Protein AF-O67696-F1 (afdb_monomer)

Foldseek 3Di:
DVVLVLLVVVLVLLVVLLVVLVVVCVVVVVQADVVLVVLSVVLVVLSVCCNPVVPPVVSVVCNLVSCLPSQLVSLVRRLDPVSLCSLLSVLLSCLQPPVVSSVSSLVSSLVSLCVNCVVPVVSSVVVSVVSVCSSVVSNVVVVVVVVVVVVVVVVVVVVVVVVVVVVVVVVVLVVLLVVLVVQLVVLVVVDPAPQSSVVSVCVVLVFPKKWKAFDADDDDDWDQDLVQLKIWEWEDALEGIIIIITGHPPSCVVVDPSSVVSVNVSVNCVNVRDNHDDPVRHGPGPDMDD

Secondary structure (DSSP, 8-state):
-HHHHHHHHHHHHHHHHHHHHHHHHHHTGGG--HHHHHHHHHHHHHHHHHHHT--SHHHHHHHHHHHHHHHHHHHHHH--GGGGHHHHHHHHHHHTT-HHHHHHHHHHHHHHHHHHTTT-HHHHHHHHHHHHHHHHHHHHHHHHHHHHHHHHHHHHHHHHHHHHHHHHHHHHHHHHHHHHHHHHHHHHHH-SSHHHHHHHHHHHTT-SEEEEEEE--S--PPEEETTTTEEEEEEEETBEEEEEEEE-SSGGGGG-HHHHHHHHHHHHGGGGT-SB--GGGTTS-SEEE-

pLDDT: mean 85.88, std 8.64, range [48.22, 96.44]

Organism: Aquifex aeolicus (strain VF5) (NCBI:txid224324)

Radius of gyration: 43.95 Å; Cα contacts (8 Å, |Δi|>4): 337; chains: 1; bounding box: 94×50×101 Å

Solvent-accessible surface area (backbone atoms only — not comparable to full-atom values): 15607 Å² total;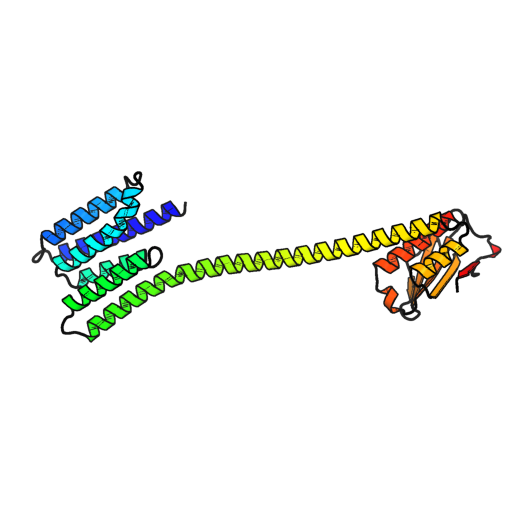 per-residue (Å²): 109,67,74,54,57,56,48,51,52,53,51,51,54,51,49,52,42,50,54,52,53,52,52,52,44,64,77,38,56,94,67,59,38,67,67,23,53,50,43,51,51,53,52,50,53,50,53,53,44,49,67,76,61,53,79,54,66,64,53,71,67,48,49,65,58,48,52,63,50,46,51,56,49,28,35,63,55,41,72,44,79,75,48,57,56,51,52,47,57,49,24,36,65,27,23,59,78,39,49,68,58,18,50,50,49,51,50,49,50,49,54,51,38,49,66,77,33,67,91,40,63,70,59,38,51,52,53,46,53,51,49,50,48,38,34,51,56,34,38,49,58,52,55,54,52,52,53,52,51,50,51,52,50,52,53,52,49,53,54,51,51,55,51,51,53,52,53,48,55,51,50,54,49,51,52,50,44,54,51,43,51,52,51,50,52,49,38,56,72,74,33,91,46,67,66,55,31,49,51,46,50,28,63,77,68,56,42,58,30,42,38,35,27,41,43,90,67,93,77,62,76,76,46,77,40,69,90,77,12,32,42,37,36,60,28,73,32,85,46,56,26,35,36,36,36,37,33,37,70,64,33,73,59,80,72,38,66,62,58,50,50,43,52,48,55,54,48,50,55,47,40,80,71,38,54,55,72,62,84,92,45,61,76,39,78,78,44,76,47,112

Mean predicted aligned error: 14.18 Å

Sequence (290 aa):
MLDKVKREVFFVARLLVVLYLSTLLLISYENVNYIAVGILSVYFLINVYVYFFSKPRILQLISPFLDIILVPAFVFFSKILYSIYALGVLISVYAWRKPVLAGIILLETYGLAFFYFSGHYLLMISHFILFLALFFTSYNFEYATVVGKERKRILKLKKNYHKLLKEFSNFEREKRMFSNLRKILKLLRESKEPKDYFEGLKREFNVKRISVIPVNEVEGEEVFDYDKGTLSVFVKLDRGYAKVVYELDPPFRLRDPVLIQALVEGAKLLSLYVEGFEESAEGKQVLVVG

Structure (mmCIF, N/CA/C/O backbone):
data_AF-O67696-F1
#
_entry.id   AF-O67696-F1
#
loop_
_atom_site.group_PDB
_atom_site.id
_atom_site.type_symbol
_atom_site.label_atom_id
_atom_site.label_alt_id
_atom_site.label_comp_id
_atom_site.label_asym_id
_atom_site.label_entity_id
_atom_site.label_seq_id
_atom_site.pdbx_PDB_ins_code
_atom_site.Cartn_x
_atom_site.Cartn_y
_atom_site.Cartn_z
_atom_site.occupancy
_atom_site.B_iso_or_equiv
_atom_site.auth_seq_id
_atom_site.auth_comp_id
_atom_site.auth_asym_id
_atom_site.auth_atom_id
_atom_site.pdbx_PDB_model_num
ATOM 1 N N . MET A 1 1 ? 23.459 10.137 1.770 1.00 48.22 1 MET A N 1
ATOM 2 C CA . MET A 1 1 ? 24.143 8.891 1.348 1.00 48.22 1 MET A CA 1
ATOM 3 C C . MET A 1 1 ? 23.875 8.559 -0.119 1.00 48.22 1 MET A C 1
ATOM 5 O O . MET A 1 1 ? 24.838 8.478 -0.867 1.00 48.22 1 MET A O 1
ATOM 9 N N . LEU A 1 2 ? 22.606 8.468 -0.555 1.00 54.03 2 LEU A N 1
ATOM 10 C CA . LEU A 1 2 ? 22.251 8.233 -1.966 1.00 54.03 2 LEU A CA 1
ATOM 11 C C . LEU A 1 2 ? 22.964 9.195 -2.928 1.00 54.03 2 LEU A C 1
ATOM 13 O O . LEU A 1 2 ? 23.663 8.727 -3.809 1.00 54.03 2 LEU A O 1
ATOM 17 N N . ASP A 1 3 ? 22.903 10.513 -2.728 1.00 68.88 3 ASP A N 1
ATOM 18 C CA . ASP A 1 3 ? 23.514 11.468 -3.674 1.00 68.88 3 ASP A CA 1
ATOM 19 C C . ASP A 1 3 ? 25.043 11.371 -3.800 1.00 68.88 3 ASP A C 1
ATOM 21 O O . ASP A 1 3 ? 25.597 11.768 -4.825 1.00 68.88 3 ASP A O 1
ATOM 25 N N . LYS A 1 4 ? 25.726 10.804 -2.795 1.00 74.00 4 LYS A N 1
ATOM 26 C CA . LYS A 1 4 ? 27.172 10.547 -2.843 1.00 74.00 4 LYS A CA 1
ATOM 27 C C . LYS A 1 4 ? 27.481 9.323 -3.707 1.00 74.00 4 LYS A C 1
ATOM 29 O O . LYS A 1 4 ? 28.166 9.471 -4.710 1.00 74.00 4 LYS A O 1
ATOM 34 N N . VAL A 1 5 ? 26.873 8.172 -3.401 1.00 76.00 5 VAL A N 1
ATOM 35 C CA . VAL A 1 5 ? 27.011 6.934 -4.200 1.00 76.00 5 VAL A CA 1
ATOM 36 C C . VAL A 1 5 ? 26.626 7.191 -5.656 1.00 76.00 5 VAL A C 1
ATOM 38 O O . VAL A 1 5 ? 27.306 6.798 -6.596 1.00 76.00 5 VAL A O 1
ATOM 41 N N . LYS A 1 6 ? 25.543 7.943 -5.853 1.00 72.56 6 LYS A N 1
ATOM 42 C CA . LYS A 1 6 ? 25.079 8.373 -7.166 1.00 72.56 6 LYS A CA 1
ATOM 43 C C . LYS A 1 6 ? 26.142 9.162 -7.940 1.00 72.56 6 LYS A C 1
ATOM 45 O O . LYS A 1 6 ? 26.228 8.983 -9.146 1.00 72.56 6 LYS A O 1
ATOM 50 N N . ARG A 1 7 ? 26.889 10.051 -7.285 1.00 75.94 7 ARG A N 1
ATOM 51 C CA . ARG A 1 7 ? 27.959 10.849 -7.903 1.00 75.94 7 ARG A CA 1
ATOM 52 C C . ARG A 1 7 ? 29.176 9.994 -8.230 1.00 75.94 7 ARG A C 1
ATOM 54 O O . ARG A 1 7 ? 29.742 10.153 -9.303 1.00 75.94 7 ARG A O 1
ATOM 61 N N . GLU A 1 8 ? 29.527 9.084 -7.329 1.00 83.12 8 GLU A N 1
ATOM 62 C CA . GLU A 1 8 ? 30.621 8.129 -7.516 1.00 83.12 8 GLU A CA 1
ATOM 63 C C . GLU A 1 8 ? 30.363 7.234 -8.732 1.00 83.12 8 GLU A C 1
ATOM 65 O O . GLU A 1 8 ? 31.229 7.134 -9.589 1.00 83.12 8 GLU A O 1
ATOM 70 N N . VAL A 1 9 ? 29.151 6.689 -8.892 1.00 83.44 9 VAL A N 1
ATOM 71 C CA . VAL A 1 9 ? 28.796 5.865 -10.065 1.00 83.44 9 VAL A CA 1
ATOM 72 C C . VAL A 1 9 ? 28.931 6.643 -11.378 1.00 83.44 9 VAL A C 1
ATOM 74 O O . VAL A 1 9 ? 29.494 6.123 -12.336 1.00 83.44 9 VAL A O 1
ATOM 77 N N . PHE A 1 10 ? 28.457 7.894 -11.431 1.00 84.62 10 PHE A N 1
ATOM 78 C CA . PHE A 1 10 ? 28.604 8.734 -12.629 1.00 84.62 10 PHE A CA 1
ATOM 79 C C . PHE A 1 10 ? 30.072 9.033 -12.934 1.00 84.62 10 PHE A C 1
ATOM 81 O O . PHE A 1 10 ? 30.493 8.936 -14.083 1.00 84.62 10 PHE A O 1
ATOM 88 N N . PHE A 1 11 ? 30.854 9.375 -11.910 1.00 86.25 11 PHE A N 1
ATOM 89 C CA . PHE A 1 11 ? 32.277 9.637 -12.075 1.00 86.25 11 PHE A CA 1
ATOM 90 C C . PHE A 1 11 ? 33.029 8.396 -12.565 1.00 86.25 11 PHE A C 1
ATOM 92 O O . PHE A 1 11 ? 33.765 8.487 -13.542 1.00 86.25 11 PHE A O 1
ATOM 99 N N . VAL A 1 12 ? 32.789 7.234 -11.951 1.00 88.69 12 VAL A N 1
ATOM 100 C CA . VAL A 1 12 ? 33.395 5.959 -12.356 1.00 88.69 12 VAL A CA 1
ATOM 101 C C . VAL A 1 12 ? 33.008 5.605 -13.788 1.00 88.69 12 VAL A C 1
ATOM 103 O O . VAL A 1 12 ? 33.882 5.271 -14.579 1.00 88.69 12 VAL A O 1
ATOM 106 N N . ALA A 1 13 ? 31.734 5.736 -14.165 1.00 88.62 13 ALA A N 1
ATOM 107 C CA . ALA A 1 13 ? 31.301 5.444 -15.529 1.00 88.62 13 ALA A CA 1
ATOM 108 C C . ALA A 1 13 ? 31.993 6.343 -16.565 1.00 88.62 13 ALA A C 1
ATOM 110 O O . ALA A 1 13 ? 32.452 5.858 -17.595 1.00 88.62 13 ALA A O 1
ATOM 111 N N . ARG A 1 14 ? 32.130 7.642 -16.282 1.00 90.06 14 ARG A N 1
ATOM 112 C CA . ARG A 1 14 ? 32.850 8.561 -17.173 1.00 90.06 14 ARG A CA 1
ATOM 113 C C . ARG A 1 14 ? 34.347 8.301 -17.205 1.00 90.06 14 ARG A C 1
ATOM 115 O O . ARG A 1 14 ? 34.950 8.417 -18.265 1.00 90.06 14 ARG A O 1
ATOM 122 N N . LEU A 1 15 ? 34.943 7.921 -16.078 1.00 91.25 15 LEU A N 1
ATOM 123 C CA . LEU A 1 15 ? 36.339 7.500 -16.035 1.00 91.25 15 LEU A CA 1
ATOM 124 C C . LEU A 1 15 ? 36.553 6.266 -16.920 1.00 91.25 15 LEU A C 1
ATOM 126 O O . LEU A 1 15 ? 37.505 6.235 -17.690 1.00 91.25 15 LEU A O 1
ATOM 130 N N . LEU A 1 16 ? 35.640 5.291 -16.874 1.00 92.88 16 LEU A N 1
ATOM 131 C CA . LEU A 1 16 ? 35.671 4.127 -17.762 1.00 92.88 16 LEU A CA 1
ATOM 132 C C . LEU A 1 16 ? 35.521 4.526 -19.235 1.00 92.88 16 LEU A C 1
ATOM 134 O O . LEU A 1 16 ? 36.237 3.985 -20.071 1.00 92.88 16 LEU A O 1
ATOM 138 N N . VAL A 1 17 ? 34.663 5.502 -19.559 1.00 92.38 17 VAL A N 1
ATOM 139 C CA . VAL A 1 17 ? 34.576 6.064 -20.920 1.00 92.38 17 VAL A CA 1
ATOM 140 C C . VAL A 1 17 ? 35.903 6.698 -21.338 1.00 92.38 17 VAL A C 1
ATOM 142 O O . VAL A 1 17 ? 36.385 6.422 -22.431 1.00 92.38 17 VAL A O 1
ATOM 145 N N . VAL A 1 18 ? 36.530 7.501 -20.474 1.00 93.50 18 VAL A N 1
ATOM 146 C CA . VAL A 1 18 ? 37.839 8.106 -20.768 1.00 93.50 18 VAL A CA 1
ATOM 147 C C . VAL A 1 18 ? 38.901 7.033 -21.003 1.00 93.50 18 VAL A C 1
ATOM 149 O O . VAL A 1 18 ? 39.639 7.129 -21.978 1.00 93.50 18 VAL A O 1
ATOM 152 N N . LEU A 1 19 ? 38.965 6.011 -20.146 1.00 93.12 19 LEU A N 1
ATOM 153 C CA . LEU A 1 19 ? 39.908 4.895 -20.278 1.00 93.12 19 LEU A CA 1
ATOM 154 C C . LEU A 1 19 ? 39.667 4.089 -21.564 1.00 93.12 19 LEU A C 1
ATOM 156 O O . LEU A 1 19 ? 40.607 3.681 -22.244 1.00 93.12 19 LEU A O 1
ATOM 160 N N . TYR A 1 20 ? 38.406 3.878 -21.933 1.00 93.19 20 TYR A N 1
ATOM 161 C CA . TYR A 1 20 ? 38.055 3.217 -23.184 1.00 93.19 20 TYR A CA 1
ATOM 162 C C . TYR A 1 20 ? 38.499 4.036 -24.404 1.00 93.19 20 TYR A C 1
ATOM 164 O O . TYR A 1 20 ? 39.130 3.518 -25.320 1.00 93.19 20 TYR A O 1
ATOM 172 N N . LEU A 1 21 ? 38.236 5.342 -24.410 1.00 92.62 21 LEU A N 1
ATOM 173 C CA . LEU A 1 21 ? 38.633 6.200 -25.524 1.00 92.62 21 LEU A CA 1
ATOM 174 C C . LEU A 1 21 ? 40.155 6.389 -25.603 1.00 92.62 21 LEU A C 1
ATOM 176 O O . LEU A 1 21 ? 40.704 6.435 -26.702 1.00 92.62 21 LEU A O 1
ATOM 180 N N . SER A 1 22 ? 40.852 6.449 -24.464 1.00 91.12 22 SER A N 1
ATOM 181 C CA . SER A 1 22 ? 42.315 6.546 -24.445 1.00 91.12 22 SER A CA 1
ATOM 182 C C . SER A 1 22 ? 42.977 5.274 -24.974 1.00 91.12 22 SER A C 1
ATOM 184 O O . SER A 1 22 ? 43.909 5.364 -25.769 1.00 91.12 22 SER A O 1
ATOM 186 N N . THR A 1 23 ? 42.465 4.094 -24.612 1.00 91.62 23 THR A N 1
ATOM 187 C CA . THR A 1 23 ? 42.961 2.818 -25.157 1.00 91.62 23 THR A CA 1
ATOM 188 C C . THR A 1 23 ? 42.737 2.709 -26.666 1.00 91.62 23 THR A C 1
ATOM 190 O O . THR A 1 23 ? 43.645 2.276 -27.373 1.00 91.62 23 THR A O 1
ATOM 193 N N . LEU A 1 24 ? 41.602 3.183 -27.193 1.00 89.25 24 LEU A N 1
ATOM 194 C CA . LEU A 1 24 ? 41.369 3.236 -28.644 1.00 89.25 24 LEU A CA 1
ATOM 195 C C . LEU A 1 24 ? 42.371 4.131 -29.389 1.00 89.25 24 LEU A C 1
ATOM 197 O O . LEU A 1 24 ? 42.833 3.759 -30.471 1.00 89.25 24 LEU A O 1
ATOM 201 N N . LEU A 1 25 ? 42.727 5.287 -28.820 1.00 88.94 25 LEU A N 1
ATOM 202 C CA . LEU A 1 25 ? 43.744 6.169 -29.402 1.00 88.94 25 LEU A CA 1
ATOM 203 C C . LEU A 1 25 ? 45.136 5.533 -29.384 1.00 88.94 25 LEU A C 1
ATOM 205 O O . LEU A 1 25 ? 45.868 5.675 -30.356 1.00 88.94 25 LEU A O 1
ATOM 209 N N . LEU A 1 26 ? 45.489 4.820 -28.310 1.00 88.25 26 LEU A N 1
ATOM 210 C CA . LEU A 1 26 ? 46.770 4.113 -28.214 1.00 88.25 26 LEU A CA 1
ATOM 211 C C . LEU A 1 26 ? 46.882 2.991 -29.251 1.00 88.25 26 LEU A C 1
ATOM 213 O O . LEU A 1 26 ? 47.930 2.839 -29.869 1.00 88.25 26 LEU A O 1
ATOM 217 N N . ILE A 1 27 ? 45.802 2.236 -29.476 1.00 88.06 27 ILE A N 1
ATOM 218 C CA . ILE A 1 27 ? 45.761 1.198 -30.519 1.00 88.06 27 ILE A CA 1
ATOM 219 C C . ILE A 1 27 ? 45.885 1.827 -31.913 1.00 88.06 27 ILE A C 1
ATOM 221 O O . ILE A 1 27 ? 46.527 1.267 -32.794 1.00 88.06 27 ILE A O 1
ATOM 225 N N . SER A 1 28 ? 45.299 3.009 -32.107 1.00 83.12 28 SER A N 1
ATOM 226 C CA . SER A 1 28 ? 45.277 3.714 -33.392 1.00 83.12 28 SER A CA 1
ATOM 227 C C . SER A 1 28 ? 46.408 4.742 -33.530 1.00 83.12 28 SER A C 1
ATOM 229 O O . SER A 1 28 ? 46.217 5.729 -34.238 1.00 83.12 28 SER A O 1
ATOM 231 N N . TYR A 1 29 ? 47.553 4.539 -32.858 1.00 78.94 29 TYR A N 1
ATOM 232 C CA . TYR A 1 29 ? 48.627 5.536 -32.693 1.00 78.94 29 TYR A CA 1
ATOM 233 C C . TYR A 1 29 ? 49.054 6.231 -34.001 1.00 78.94 29 TYR A C 1
ATOM 235 O O . TYR A 1 29 ? 49.256 7.443 -34.018 1.00 78.94 29 TYR A O 1
ATOM 243 N N . GLU A 1 30 ? 49.123 5.491 -35.109 1.00 78.44 30 GLU A N 1
ATOM 244 C CA . GLU A 1 30 ? 49.536 6.018 -36.419 1.00 78.44 30 GLU A CA 1
ATOM 245 C C . GLU A 1 30 ? 48.512 6.976 -37.055 1.00 78.44 30 GLU A C 1
ATOM 247 O O . GLU A 1 30 ? 48.878 7.839 -37.847 1.00 78.44 30 GLU A O 1
ATOM 252 N N . ASN A 1 31 ? 47.233 6.864 -36.684 1.00 79.50 31 ASN A N 1
ATOM 253 C CA . ASN A 1 31 ? 46.118 7.636 -37.244 1.00 79.50 31 ASN A CA 1
ATOM 254 C C . ASN A 1 31 ? 45.482 8.578 -36.209 1.00 79.50 31 ASN A C 1
ATOM 256 O O . ASN A 1 31 ? 44.311 8.956 -36.329 1.00 79.50 31 ASN A O 1
ATOM 260 N N . VAL A 1 32 ? 46.225 8.947 -35.162 1.00 80.00 32 VAL A N 1
ATOM 261 C CA . VAL A 1 32 ? 45.697 9.788 -34.085 1.00 80.00 32 VAL A CA 1
ATOM 262 C C . VAL A 1 32 ? 45.407 11.195 -34.598 1.00 80.00 32 VAL A C 1
ATOM 264 O O . VAL A 1 32 ? 46.300 11.960 -34.954 1.00 80.00 32 VAL A O 1
ATOM 267 N N . ASN A 1 33 ? 44.134 11.581 -34.549 1.00 85.19 33 ASN A N 1
ATOM 268 C CA . ASN A 1 33 ? 43.742 12.969 -34.735 1.00 85.19 33 ASN A CA 1
ATOM 269 C C . ASN A 1 33 ? 44.017 13.770 -33.449 1.00 85.19 33 ASN A C 1
ATOM 271 O O . ASN A 1 33 ? 43.350 13.567 -32.430 1.00 85.19 33 ASN A O 1
ATOM 275 N N . TYR A 1 34 ? 44.949 14.725 -33.502 1.00 87.81 34 TYR A N 1
ATOM 276 C CA . TYR A 1 34 ? 45.288 15.597 -32.368 1.00 87.81 34 TYR A CA 1
ATOM 277 C C . TYR A 1 34 ? 44.086 16.377 -31.811 1.00 87.81 34 TYR A C 1
ATOM 279 O O . TYR A 1 34 ? 44.027 16.630 -30.606 1.00 87.81 34 TYR A O 1
ATOM 287 N N . ILE A 1 35 ? 43.089 16.699 -32.645 1.00 90.44 35 ILE A N 1
ATOM 288 C CA . ILE A 1 35 ? 41.840 17.335 -32.193 1.00 90.44 35 ILE A CA 1
ATOM 289 C C . ILE A 1 35 ? 41.092 16.404 -31.230 1.00 90.44 35 ILE A C 1
ATOM 291 O O . ILE A 1 35 ? 40.632 16.842 -30.176 1.00 90.44 35 ILE A O 1
ATOM 295 N N . ALA A 1 36 ? 41.016 15.106 -31.544 1.00 88.88 36 ALA A N 1
ATOM 296 C CA . ALA A 1 36 ? 40.357 14.121 -30.690 1.00 88.88 36 ALA A CA 1
ATOM 297 C C . ALA A 1 36 ? 41.089 13.956 -29.347 1.00 88.88 36 ALA A C 1
ATOM 299 O O . ALA A 1 36 ? 40.448 13.899 -28.298 1.00 88.88 36 ALA A O 1
ATOM 300 N N . VAL A 1 37 ? 42.427 13.969 -29.356 1.00 89.88 37 VAL A N 1
ATOM 301 C CA . VAL A 1 37 ? 43.244 13.954 -28.127 1.00 89.88 37 VAL A CA 1
ATOM 302 C C . VAL A 1 37 ? 42.948 15.178 -27.254 1.00 89.88 37 VAL A C 1
ATOM 304 O O . VAL A 1 37 ? 42.775 15.045 -26.039 1.00 89.88 37 VAL A O 1
ATOM 307 N N . GLY A 1 38 ? 42.842 16.363 -27.865 1.00 92.94 38 GLY A N 1
ATOM 308 C CA . GLY A 1 38 ? 42.487 17.603 -27.172 1.00 92.94 38 GLY A CA 1
ATOM 309 C C . GLY A 1 38 ? 41.108 17.530 -26.513 1.00 92.94 38 GLY A C 1
ATOM 310 O O . GLY A 1 38 ? 40.981 17.818 -25.322 1.00 92.94 38 GLY A O 1
ATOM 311 N N . ILE A 1 39 ? 40.094 17.063 -27.248 1.00 92.81 39 ILE A N 1
ATOM 312 C CA . ILE A 1 39 ? 38.731 16.874 -26.723 1.00 92.81 39 ILE A CA 1
ATOM 313 C C . ILE A 1 39 ? 38.734 15.900 -25.540 1.00 92.81 39 ILE A C 1
ATOM 315 O O . ILE A 1 39 ? 38.147 16.206 -24.501 1.00 92.81 39 ILE A O 1
ATOM 319 N N . LEU A 1 40 ? 39.424 14.761 -25.658 1.00 92.62 40 LEU A N 1
ATOM 320 C CA . LEU A 1 40 ? 39.499 13.765 -24.586 1.00 92.62 40 LEU A CA 1
ATOM 321 C C . LEU A 1 40 ? 40.204 14.313 -23.339 1.00 92.62 40 LEU A C 1
ATOM 323 O O . LEU A 1 40 ? 39.759 14.067 -22.218 1.00 92.62 40 LEU A O 1
ATOM 327 N N . SER A 1 41 ? 41.271 15.089 -23.528 1.00 92.19 41 SER A N 1
ATOM 328 C CA . SER A 1 41 ? 42.025 15.713 -22.436 1.00 92.19 41 SER A CA 1
ATOM 329 C C . SER A 1 41 ? 41.170 16.734 -21.685 1.00 92.19 41 SER A C 1
ATOM 331 O O . SER A 1 41 ? 41.088 16.695 -20.456 1.00 92.19 41 SER A O 1
ATOM 333 N N . VAL A 1 42 ? 40.461 17.601 -22.416 1.00 92.75 42 VAL A N 1
ATOM 334 C CA . VAL A 1 42 ? 39.500 18.554 -21.839 1.00 92.75 42 VAL A CA 1
ATOM 335 C C . VAL A 1 42 ? 38.383 17.809 -21.107 1.00 92.75 42 VAL A C 1
ATOM 337 O O . VAL A 1 42 ? 38.059 18.146 -19.968 1.00 92.75 42 VAL A O 1
ATOM 340 N N . TYR A 1 43 ? 37.839 16.753 -21.714 1.00 92.00 43 TYR A N 1
ATOM 341 C CA . TYR A 1 43 ? 36.805 15.919 -21.107 1.00 92.00 43 TYR A CA 1
ATOM 342 C C . TYR A 1 43 ? 37.266 15.286 -19.787 1.00 92.00 43 TYR A C 1
ATOM 344 O O . TYR A 1 43 ? 36.553 15.338 -18.781 1.00 92.00 43 TYR A O 1
ATOM 352 N N . PHE A 1 44 ? 38.478 14.731 -19.752 1.00 92.19 44 PHE A N 1
ATOM 353 C CA . PHE A 1 44 ? 39.065 14.161 -18.542 1.00 92.19 44 PHE A CA 1
ATOM 354 C C . PHE A 1 44 ? 39.265 15.214 -17.446 1.00 92.19 44 PHE A C 1
ATOM 356 O O . PHE A 1 44 ? 38.801 15.017 -16.321 1.00 92.19 44 PHE A O 1
ATOM 363 N N . LEU A 1 45 ? 39.884 16.354 -17.777 1.00 91.25 45 LEU A N 1
ATOM 364 C CA . LEU A 1 45 ? 40.129 17.442 -16.824 1.00 91.25 45 LEU A CA 1
ATOM 365 C C . LEU A 1 45 ? 38.829 17.956 -16.205 1.00 91.25 45 LEU A C 1
ATOM 367 O O . LEU A 1 45 ? 38.743 18.112 -14.987 1.00 91.25 45 LEU A O 1
ATOM 371 N N . ILE A 1 46 ? 37.794 18.153 -17.023 1.00 88.94 46 ILE A N 1
ATOM 372 C CA . ILE A 1 46 ? 36.471 18.570 -16.553 1.00 88.94 46 ILE A CA 1
ATOM 373 C C . ILE A 1 46 ? 35.883 17.525 -15.603 1.00 88.94 46 ILE A C 1
ATOM 375 O O . ILE A 1 46 ? 35.363 17.890 -14.551 1.00 88.94 46 ILE A O 1
ATOM 379 N N . ASN A 1 47 ? 35.969 16.234 -15.926 1.00 86.31 47 ASN A N 1
ATOM 380 C CA . ASN A 1 47 ? 35.416 15.179 -15.074 1.00 86.31 47 ASN A CA 1
ATOM 381 C C . ASN A 1 47 ? 36.109 15.085 -13.714 1.00 86.31 47 ASN A C 1
ATOM 383 O O . ASN A 1 47 ? 35.431 14.995 -12.685 1.00 86.31 47 ASN A O 1
ATOM 387 N N . VAL A 1 48 ? 37.440 15.162 -13.698 1.00 88.06 48 VAL A N 1
ATOM 388 C CA . VAL A 1 48 ? 38.232 15.218 -12.461 1.00 88.06 48 VAL A CA 1
ATOM 389 C C . VAL A 1 48 ? 37.865 16.469 -11.659 1.00 88.06 48 VAL A C 1
ATOM 391 O O . VAL A 1 48 ? 37.586 16.378 -10.460 1.00 88.06 48 VAL 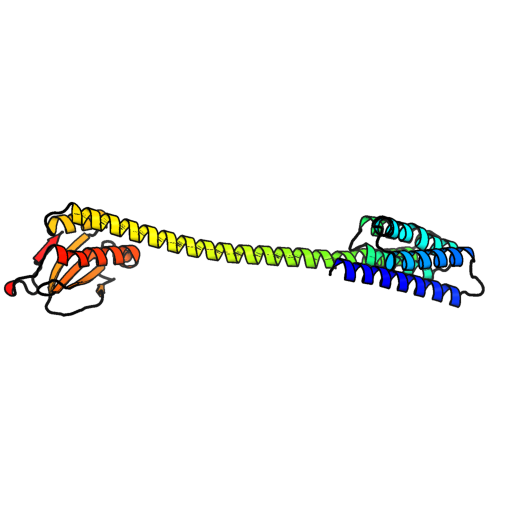A O 1
ATOM 394 N N . TYR A 1 49 ? 37.775 17.624 -12.321 1.00 85.94 49 TYR A N 1
ATOM 395 C CA . TYR A 1 49 ? 37.427 18.888 -11.678 1.00 85.94 49 TYR A CA 1
ATOM 396 C C . TYR A 1 49 ? 36.020 18.862 -11.064 1.00 85.94 49 TYR A C 1
ATOM 398 O O . TYR A 1 49 ? 35.847 19.196 -9.893 1.00 85.94 49 TYR A O 1
ATOM 406 N N . VAL A 1 50 ? 35.015 18.389 -11.808 1.00 84.44 50 VAL A N 1
ATOM 407 C CA . VAL A 1 50 ? 33.628 18.262 -11.331 1.00 84.44 50 VAL A CA 1
ATOM 408 C C . VAL A 1 50 ? 33.542 17.325 -10.126 1.00 84.44 50 VAL A C 1
ATOM 410 O O . VAL A 1 50 ? 32.759 17.592 -9.212 1.00 84.44 50 VAL A O 1
ATOM 413 N N . TYR A 1 51 ? 34.330 16.248 -10.084 1.00 83.62 51 TYR A N 1
ATOM 414 C CA . TYR A 1 51 ? 34.315 15.306 -8.965 1.00 83.62 51 TYR A CA 1
ATOM 415 C C . TYR A 1 51 ? 34.936 15.892 -7.690 1.00 83.62 51 TYR A C 1
ATOM 417 O O . TYR A 1 51 ? 34.267 15.924 -6.653 1.00 83.62 51 TYR A O 1
ATOM 425 N N . PHE A 1 52 ? 36.169 16.407 -7.765 1.00 83.00 52 PHE A N 1
ATOM 426 C CA . PHE A 1 52 ? 36.890 16.928 -6.596 1.00 83.00 52 PHE A CA 1
ATOM 427 C C . PHE A 1 52 ? 36.373 18.294 -6.131 1.00 83.00 52 PHE A C 1
ATOM 429 O O . PHE A 1 52 ? 36.160 18.507 -4.937 1.00 83.00 52 PHE A O 1
ATOM 436 N N . PHE A 1 53 ? 36.106 19.213 -7.061 1.00 74.88 53 PHE A N 1
ATOM 437 C CA . PHE A 1 53 ? 35.744 20.601 -6.756 1.00 74.88 53 PHE A CA 1
ATOM 438 C C . PHE A 1 53 ? 34.239 20.849 -6.763 1.00 74.88 53 PHE A C 1
ATOM 440 O O . PHE A 1 53 ? 33.809 21.987 -6.858 1.00 74.88 53 PHE A O 1
ATOM 447 N N . SER A 1 54 ? 33.432 19.803 -6.584 1.00 62.38 54 SER A N 1
ATOM 448 C CA . SER A 1 54 ? 31.961 19.756 -6.649 1.00 62.38 54 SER A CA 1
ATOM 449 C C . SER A 1 54 ? 31.158 20.720 -5.738 1.00 62.38 54 SER A C 1
ATOM 451 O O . SER A 1 54 ? 29.944 20.553 -5.600 1.00 62.38 54 SER A O 1
ATOM 453 N N . LYS A 1 55 ? 31.786 21.695 -5.068 1.00 61.44 55 LYS A N 1
ATOM 454 C CA . LYS A 1 55 ? 31.103 22.691 -4.225 1.00 61.44 55 LYS A CA 1
ATOM 455 C C . LYS A 1 55 ? 30.205 23.672 -5.006 1.00 61.44 55 LYS A C 1
ATOM 457 O O . LYS A 1 55 ? 29.117 23.950 -4.500 1.00 61.44 55 LYS A O 1
ATOM 462 N N . PRO A 1 56 ? 30.544 24.174 -6.211 1.00 61.00 56 PRO A N 1
ATOM 463 C CA . PRO A 1 56 ? 29.612 24.981 -6.976 1.00 61.00 56 PRO A CA 1
ATOM 464 C C . PRO A 1 56 ? 28.617 24.049 -7.675 1.00 61.00 56 PRO A C 1
ATOM 466 O O . PRO A 1 56 ? 28.950 23.331 -8.620 1.00 61.00 56 PRO A O 1
ATOM 469 N N . ARG A 1 57 ? 27.358 24.090 -7.219 1.00 67.88 57 ARG A N 1
ATOM 470 C CA . ARG A 1 57 ? 26.227 23.345 -7.808 1.00 67.88 57 ARG A CA 1
ATOM 471 C C . ARG A 1 57 ? 26.119 23.530 -9.330 1.00 67.88 57 ARG A C 1
ATOM 473 O O . ARG A 1 57 ? 25.682 22.619 -10.022 1.00 67.88 57 ARG A O 1
ATOM 480 N N . ILE A 1 58 ? 26.565 24.677 -9.845 1.00 72.94 58 ILE A N 1
ATOM 481 C CA . ILE A 1 58 ? 26.548 25.043 -11.268 1.00 72.94 58 ILE A CA 1
ATOM 482 C C . ILE A 1 58 ? 27.308 24.023 -12.131 1.00 72.94 58 ILE A C 1
ATOM 484 O O . ILE A 1 58 ? 26.788 23.575 -13.150 1.00 72.94 58 ILE A O 1
ATOM 488 N N . LEU A 1 59 ? 28.495 23.575 -11.709 1.00 69.00 59 LEU A N 1
ATOM 489 C CA . LEU A 1 59 ? 29.281 22.610 -12.491 1.00 69.00 59 LEU A CA 1
ATOM 490 C C . LEU A 1 59 ? 28.590 21.246 -12.592 1.00 69.00 59 LEU A C 1
ATOM 492 O O . LEU A 1 59 ? 28.663 20.589 -13.627 1.00 69.00 59 LEU A O 1
ATOM 496 N N . GLN A 1 60 ? 27.865 20.834 -11.549 1.00 71.12 60 GLN A N 1
ATOM 497 C CA . GLN A 1 60 ? 27.084 19.592 -11.569 1.00 71.12 60 GLN A CA 1
ATOM 498 C C . GLN A 1 60 ? 25.882 19.680 -12.520 1.00 71.12 60 GLN A C 1
ATOM 500 O O . GLN A 1 60 ? 25.481 18.669 -13.097 1.00 71.12 60 GLN A O 1
ATOM 505 N N . LEU A 1 61 ? 25.317 20.878 -12.700 1.00 75.25 61 LEU A N 1
ATOM 506 C CA . LEU A 1 61 ? 24.227 21.136 -13.643 1.00 75.25 61 LEU A CA 1
ATOM 507 C C . LEU A 1 61 ? 24.710 21.098 -15.096 1.00 75.25 61 LEU A C 1
ATOM 509 O O . LEU A 1 61 ? 24.034 20.497 -15.930 1.00 75.25 61 LEU A O 1
ATOM 513 N N . ILE A 1 62 ? 25.877 21.688 -15.375 1.00 80.81 62 ILE A N 1
ATOM 514 C CA . ILE A 1 62 ? 26.433 21.814 -16.733 1.00 80.81 62 ILE A CA 1
ATOM 515 C C . ILE A 1 62 ? 27.106 20.519 -17.197 1.00 80.81 62 ILE A C 1
ATOM 517 O O . ILE A 1 62 ? 27.040 20.172 -18.371 1.00 80.81 62 ILE A O 1
ATOM 521 N N . SER A 1 63 ? 27.724 19.769 -16.284 1.00 81.81 63 SER A N 1
ATOM 522 C CA . SER A 1 63 ? 28.543 18.607 -16.632 1.00 81.81 63 SER A CA 1
ATOM 523 C C . SER A 1 63 ? 27.857 17.570 -17.544 1.00 81.81 63 SER A C 1
ATOM 525 O O . SER A 1 63 ? 28.519 17.072 -18.448 1.00 81.81 63 SER A O 1
ATOM 527 N N . PRO A 1 64 ? 26.560 17.255 -17.392 1.00 84.69 64 PRO A N 1
ATOM 528 C CA . PRO A 1 64 ? 25.869 16.376 -18.333 1.00 84.69 64 PRO A CA 1
ATOM 529 C C . PRO A 1 64 ? 25.742 16.909 -19.760 1.00 84.69 64 PRO A C 1
ATOM 531 O O . PRO A 1 64 ? 25.755 16.124 -20.697 1.00 84.69 64 PRO A O 1
ATOM 534 N N . PHE A 1 65 ? 25.646 18.225 -19.939 1.00 87.81 65 PHE A N 1
ATOM 535 C CA . PHE A 1 65 ? 25.635 18.833 -21.271 1.00 87.81 65 PHE A CA 1
ATOM 536 C C . PHE A 1 65 ? 27.012 18.752 -21.933 1.00 87.81 65 PHE A C 1
ATOM 538 O O . PHE A 1 65 ? 27.107 18.621 -23.147 1.00 87.81 65 PHE A O 1
ATOM 545 N N . LEU A 1 66 ? 28.083 18.759 -21.134 1.00 86.94 66 LEU A N 1
ATOM 546 C CA . LEU A 1 66 ? 29.437 18.541 -21.640 1.00 86.94 66 LEU A CA 1
ATOM 547 C C . LEU A 1 66 ? 29.623 17.114 -22.160 1.00 86.94 66 LEU A C 1
ATOM 549 O O . LEU A 1 66 ? 30.328 16.942 -23.144 1.00 86.94 66 LEU A O 1
ATOM 553 N N . ASP A 1 67 ? 28.967 16.110 -21.569 1.00 88.88 67 ASP A N 1
ATOM 554 C CA . ASP A 1 67 ? 28.993 14.740 -22.106 1.00 88.88 67 ASP A CA 1
ATOM 555 C C . ASP A 1 67 ? 28.340 14.666 -23.497 1.00 88.88 67 ASP A C 1
ATOM 557 O O . ASP A 1 67 ? 28.889 14.025 -24.388 1.00 88.88 67 ASP A O 1
ATOM 561 N N . ILE A 1 68 ? 27.208 15.359 -23.681 1.00 90.56 68 ILE A N 1
ATOM 562 C CA . ILE A 1 68 ? 26.467 15.432 -24.955 1.00 90.56 68 ILE A CA 1
ATOM 563 C C . ILE A 1 68 ? 27.295 16.118 -26.041 1.00 90.56 68 ILE A C 1
ATOM 565 O O . ILE A 1 68 ? 27.238 15.741 -27.195 1.00 90.56 68 ILE A O 1
ATOM 569 N N . ILE A 1 69 ? 28.105 17.116 -25.695 1.00 91.88 69 ILE A N 1
ATOM 570 C CA . ILE A 1 69 ? 28.895 17.825 -26.707 1.00 91.88 69 ILE A CA 1
ATOM 571 C C . ILE A 1 69 ? 30.228 17.111 -26.954 1.00 91.88 69 ILE A C 1
ATOM 573 O O . ILE A 1 69 ? 30.593 16.832 -28.094 1.00 91.88 69 ILE A O 1
ATOM 577 N N . LEU A 1 70 ? 30.983 16.818 -25.892 1.00 92.50 70 LEU A N 1
ATOM 578 C CA . LEU A 1 70 ? 32.383 16.405 -26.008 1.00 92.50 70 LEU A CA 1
ATOM 579 C C . LEU A 1 70 ? 32.539 14.955 -26.467 1.00 92.50 70 LEU A C 1
ATOM 581 O O . LEU A 1 70 ? 33.453 14.674 -27.238 1.00 92.50 70 LEU A O 1
ATOM 585 N N . VAL A 1 71 ? 31.678 14.030 -26.029 1.00 91.56 71 VAL A N 1
ATOM 586 C CA . VAL A 1 71 ? 31.841 12.611 -26.390 1.00 91.56 71 VAL A CA 1
ATOM 587 C C . VAL A 1 71 ? 31.438 12.352 -27.847 1.00 91.56 71 VAL A C 1
ATOM 589 O O . VAL A 1 71 ? 32.250 11.782 -28.573 1.00 91.56 71 VAL A O 1
ATOM 592 N N . PRO A 1 72 ? 30.283 12.824 -28.347 1.00 92.88 72 PRO A N 1
ATOM 593 C CA . PRO A 1 72 ? 29.970 12.777 -29.776 1.00 92.88 72 PRO A CA 1
ATOM 594 C C . PRO A 1 72 ? 30.988 13.515 -30.645 1.00 92.88 72 PRO A C 1
ATOM 596 O O . PRO A 1 72 ? 31.386 12.985 -31.681 1.00 92.88 72 PRO A O 1
ATOM 599 N N . ALA A 1 73 ? 31.477 14.686 -30.214 1.00 92.56 73 ALA A N 1
ATOM 600 C CA . ALA A 1 73 ? 32.542 15.384 -30.933 1.00 92.56 73 ALA A CA 1
ATOM 601 C C . ALA A 1 73 ? 33.814 14.526 -31.017 1.00 92.56 73 ALA A C 1
ATOM 603 O O . ALA A 1 73 ? 34.388 14.387 -32.096 1.00 92.56 73 ALA A O 1
ATOM 604 N N . PHE A 1 74 ? 34.228 13.889 -29.917 1.00 92.88 74 PHE A N 1
ATOM 605 C CA . PHE A 1 74 ? 35.342 12.942 -29.933 1.00 92.88 74 PHE A CA 1
ATOM 606 C C . PHE A 1 74 ? 35.102 11.802 -30.931 1.00 92.88 74 PHE A C 1
ATOM 608 O O . PHE A 1 74 ? 35.972 11.501 -31.750 1.00 92.88 74 PHE A O 1
ATOM 615 N N . VAL A 1 75 ? 33.922 11.180 -30.884 1.00 91.25 75 VAL A N 1
ATOM 616 C CA . VAL A 1 75 ? 33.556 10.077 -31.783 1.00 91.25 75 VAL A CA 1
ATOM 617 C C . VAL A 1 75 ? 33.633 10.529 -33.237 1.00 91.25 75 VAL A C 1
ATOM 619 O O . VAL A 1 75 ? 34.205 9.819 -34.054 1.00 91.25 75 VAL A O 1
ATOM 622 N N . PHE A 1 76 ? 33.150 11.725 -33.566 1.00 91.50 76 PHE A N 1
ATOM 623 C CA . PHE A 1 76 ? 33.212 12.271 -34.920 1.00 91.50 76 PHE A CA 1
ATOM 624 C C . PHE A 1 76 ? 34.650 12.572 -35.382 1.00 91.50 76 PHE A C 1
ATOM 626 O O . PHE A 1 76 ? 35.059 12.150 -36.464 1.00 91.50 76 PHE A O 1
ATOM 633 N N . PHE A 1 77 ? 35.447 13.267 -34.564 1.00 89.75 77 PHE A N 1
ATOM 634 C CA . PHE A 1 77 ? 36.799 13.686 -34.953 1.00 89.75 77 PHE A CA 1
ATOM 635 C C . PHE A 1 77 ? 37.831 12.558 -34.907 1.00 89.75 77 PHE A C 1
ATOM 637 O O . PHE A 1 77 ? 38.791 12.593 -35.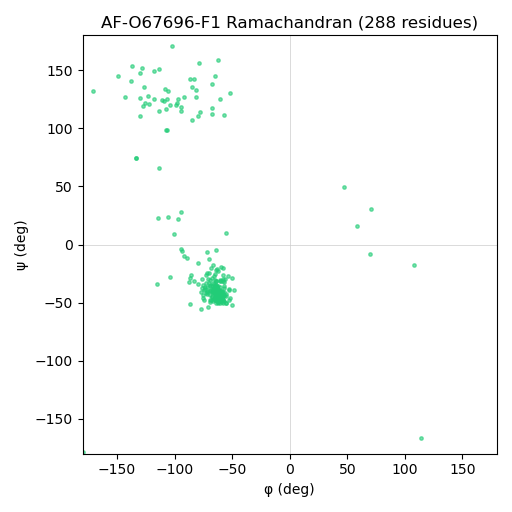679 1.00 89.75 77 PHE A O 1
ATOM 644 N N . SER A 1 78 ? 37.659 11.563 -34.034 1.00 87.56 78 SER A N 1
ATOM 645 C CA . SER A 1 78 ? 38.589 10.430 -33.939 1.00 87.56 78 SER A CA 1
ATOM 646 C C . SER A 1 78 ? 38.586 9.561 -35.195 1.00 87.56 78 SER A C 1
ATOM 648 O O . SER A 1 78 ? 39.603 8.942 -35.486 1.00 87.56 78 SER A O 1
ATOM 650 N N . LYS A 1 79 ? 37.474 9.525 -35.948 1.00 84.44 79 LYS A N 1
ATOM 651 C CA . LYS A 1 79 ? 37.272 8.642 -37.112 1.00 84.44 79 LYS A CA 1
ATOM 652 C C . LYS A 1 79 ? 37.405 7.143 -36.789 1.00 84.44 79 LYS A C 1
ATOM 654 O O . LYS A 1 79 ? 37.520 6.327 -37.700 1.00 84.44 79 LYS A O 1
ATOM 659 N N . ILE A 1 80 ? 37.360 6.762 -35.508 1.00 87.94 80 ILE A N 1
ATOM 660 C CA . ILE A 1 80 ? 37.455 5.368 -35.057 1.00 87.94 80 ILE A CA 1
ATOM 661 C C . ILE A 1 80 ? 36.041 4.816 -34.880 1.00 87.94 80 ILE A C 1
ATOM 663 O O . ILE A 1 80 ? 35.330 5.230 -33.965 1.00 87.94 80 ILE A O 1
ATOM 667 N N . LEU A 1 81 ? 35.660 3.827 -35.692 1.00 86.00 81 LEU A N 1
ATOM 668 C CA . LEU A 1 81 ? 34.327 3.209 -35.665 1.00 86.00 81 LEU A CA 1
ATOM 669 C C . LEU A 1 81 ? 33.907 2.749 -34.258 1.00 86.00 81 LEU A C 1
ATOM 671 O O . LEU A 1 81 ? 32.803 3.028 -33.798 1.00 86.00 81 LEU A O 1
ATOM 675 N N . TYR A 1 82 ? 34.819 2.083 -33.548 1.00 89.19 82 TYR A N 1
ATOM 676 C CA . TYR A 1 82 ? 34.561 1.512 -32.225 1.00 89.19 82 TYR A CA 1
ATOM 677 C C . TYR A 1 82 ? 34.302 2.568 -31.141 1.00 89.19 82 TYR A C 1
ATOM 679 O O . TYR A 1 82 ? 33.694 2.262 -30.120 1.00 89.19 82 TYR A O 1
ATOM 687 N N . SER A 1 83 ? 34.678 3.831 -31.363 1.00 89.88 83 SER A N 1
ATOM 688 C CA . SER A 1 83 ? 34.431 4.896 -30.384 1.00 89.88 83 SER A CA 1
ATOM 689 C C . SER A 1 83 ? 32.935 5.129 -30.120 1.00 89.88 83 SER A C 1
ATOM 691 O O . SER A 1 83 ? 32.577 5.567 -29.025 1.00 89.88 83 SER A O 1
ATOM 693 N N . ILE A 1 84 ? 32.048 4.751 -31.053 1.00 90.44 84 ILE A N 1
ATOM 694 C CA . ILE A 1 84 ? 30.592 4.895 -30.907 1.00 90.44 84 ILE A CA 1
ATOM 695 C C . ILE A 1 84 ? 30.038 4.170 -29.668 1.00 90.44 84 ILE A C 1
ATOM 697 O O . ILE A 1 84 ? 29.072 4.630 -29.062 1.00 90.44 84 ILE A O 1
ATOM 701 N N . TYR A 1 85 ? 30.673 3.078 -29.227 1.00 91.38 85 TYR A N 1
ATOM 702 C CA . TYR A 1 85 ? 30.223 2.306 -28.064 1.00 91.38 85 TYR A CA 1
ATOM 703 C C . TYR A 1 85 ? 30.372 3.056 -26.735 1.00 91.38 85 TYR A C 1
ATOM 705 O O . TYR A 1 85 ? 29.642 2.759 -25.785 1.00 91.38 85 TYR A O 1
ATOM 713 N N . ALA A 1 86 ? 31.228 4.083 -26.673 1.00 91.94 86 ALA A N 1
ATOM 714 C CA . ALA A 1 86 ? 31.306 4.982 -25.521 1.00 91.94 86 ALA A CA 1
ATOM 715 C C . ALA A 1 86 ? 29.952 5.649 -25.226 1.00 91.94 86 ALA A C 1
ATOM 717 O O . ALA A 1 86 ? 29.568 5.816 -24.065 1.00 91.94 86 ALA A O 1
ATOM 718 N N . LEU A 1 87 ? 29.190 5.967 -26.277 1.00 92.12 87 LEU A N 1
ATOM 719 C CA . LEU A 1 87 ? 27.868 6.567 -26.145 1.00 92.12 87 LEU A CA 1
ATOM 720 C C . LEU A 1 87 ? 26.861 5.587 -25.530 1.00 92.12 87 LEU A C 1
ATOM 722 O O . LEU A 1 87 ? 25.981 6.017 -24.796 1.00 92.12 87 LEU A O 1
ATOM 726 N N . GLY A 1 88 ? 27.028 4.274 -25.718 1.00 91.12 88 GLY A N 1
ATOM 727 C CA . GLY A 1 88 ? 26.176 3.257 -25.088 1.00 91.12 88 GLY A CA 1
ATOM 728 C C . GLY A 1 88 ? 26.288 3.241 -23.565 1.00 91.12 88 GLY A C 1
ATOM 729 O O . GLY A 1 88 ? 25.278 3.118 -22.863 1.00 91.12 88 GLY A O 1
ATOM 730 N N . VAL A 1 89 ? 27.501 3.441 -23.040 1.00 89.94 89 VAL A N 1
ATOM 731 C CA . VAL A 1 89 ? 27.727 3.586 -21.593 1.00 89.94 89 VAL A CA 1
ATOM 732 C C . VAL A 1 89 ? 27.014 4.834 -21.078 1.00 89.94 89 VAL A C 1
ATOM 734 O O . VAL A 1 89 ? 26.297 4.767 -20.078 1.00 89.94 89 VAL A O 1
ATOM 737 N N . LEU A 1 90 ? 27.144 5.962 -21.784 1.00 91.06 90 LEU A N 1
ATOM 738 C CA . LEU A 1 90 ? 26.466 7.202 -21.409 1.00 91.06 90 LEU A CA 1
ATOM 739 C C . LEU A 1 90 ? 24.943 7.077 -21.487 1.00 91.06 90 LEU A C 1
ATOM 741 O O . LEU A 1 90 ? 24.269 7.505 -20.553 1.00 91.06 90 LEU A O 1
ATOM 745 N N . ILE A 1 91 ? 24.400 6.453 -22.535 1.00 90.56 91 ILE A N 1
ATOM 746 C CA . ILE A 1 91 ? 22.965 6.168 -22.664 1.00 90.56 91 ILE A CA 1
ATOM 747 C C . ILE A 1 91 ? 22.498 5.378 -21.448 1.00 90.56 91 ILE A C 1
ATOM 749 O O . ILE A 1 91 ? 21.558 5.802 -20.788 1.00 90.56 91 ILE A O 1
ATOM 753 N N . SER A 1 92 ? 23.193 4.300 -21.087 1.00 87.81 92 SER A N 1
ATOM 754 C CA . SER A 1 92 ? 22.813 3.453 -19.949 1.00 87.81 92 SER A CA 1
ATOM 755 C C . SER A 1 92 ? 22.811 4.225 -18.620 1.00 87.81 92 SER A C 1
ATOM 757 O O . SER A 1 92 ? 21.928 4.065 -17.775 1.00 87.81 92 SER A O 1
ATOM 759 N N . VAL A 1 93 ? 23.790 5.113 -18.433 1.00 86.25 93 VAL A N 1
ATOM 760 C CA . VAL A 1 93 ? 23.936 5.927 -17.217 1.00 86.25 93 VAL A CA 1
ATOM 761 C C . VAL A 1 93 ? 22.900 7.058 -17.156 1.00 86.25 93 VAL A C 1
ATOM 763 O O . VAL A 1 93 ? 22.350 7.343 -16.085 1.00 86.25 93 VAL A O 1
ATOM 766 N N . TYR A 1 94 ? 22.607 7.702 -18.288 1.00 87.06 94 TYR A N 1
ATOM 767 C CA . TYR A 1 94 ? 21.659 8.814 -18.362 1.00 87.06 94 TYR A CA 1
ATOM 768 C C . TYR A 1 94 ? 20.204 8.378 -18.475 1.00 87.06 94 TYR A C 1
ATOM 770 O O . TYR A 1 94 ? 19.348 9.089 -17.945 1.00 87.06 94 TYR A O 1
ATOM 778 N N . ALA A 1 95 ? 19.914 7.240 -19.109 1.00 83.19 95 ALA A N 1
ATOM 779 C CA . ALA A 1 95 ? 18.555 6.774 -19.395 1.00 83.19 95 ALA A CA 1
ATOM 780 C C . ALA A 1 95 ? 17.724 6.651 -18.119 1.00 83.19 95 ALA A C 1
ATOM 782 O O . ALA A 1 95 ? 16.560 7.041 -18.093 1.00 83.19 95 ALA A O 1
ATOM 783 N N . TRP A 1 96 ? 18.363 6.214 -17.032 1.00 74.75 96 TRP A N 1
ATOM 784 C CA . TRP A 1 96 ? 17.728 6.134 -15.725 1.00 74.75 96 TRP A CA 1
ATOM 785 C C . TRP A 1 96 ? 17.336 7.514 -15.156 1.00 74.75 96 TRP A C 1
ATOM 787 O O . TRP A 1 96 ? 16.298 7.643 -14.524 1.00 74.75 96 TRP A O 1
ATOM 797 N N . ARG A 1 97 ? 18.129 8.576 -15.350 1.00 75.38 97 ARG A N 1
ATOM 798 C CA . ARG A 1 97 ? 17.958 9.826 -14.570 1.00 75.38 97 ARG A CA 1
ATOM 799 C C . ARG A 1 97 ? 17.551 11.058 -15.342 1.00 75.38 97 ARG A C 1
ATOM 801 O O . ARG A 1 97 ? 16.916 11.952 -14.788 1.00 75.38 97 ARG A O 1
ATOM 808 N N . LYS A 1 98 ? 18.018 11.165 -16.574 1.00 83.19 98 LYS A N 1
ATOM 809 C CA . LYS A 1 98 ? 17.747 12.287 -17.460 1.00 83.19 98 LYS A CA 1
ATOM 810 C C . LYS A 1 98 ? 17.359 11.690 -18.809 1.00 83.19 98 LYS A C 1
ATOM 812 O O . LYS A 1 98 ? 18.172 11.733 -19.730 1.00 83.19 98 LYS A O 1
ATOM 817 N N . PRO A 1 99 ? 16.141 11.131 -18.931 1.00 83.69 99 PRO A N 1
ATOM 818 C CA . PRO A 1 99 ? 15.716 10.438 -20.146 1.00 83.69 99 PRO A CA 1
ATOM 819 C C . PRO A 1 99 ? 15.781 11.354 -21.368 1.00 83.69 99 PRO A C 1
ATOM 821 O O . PRO A 1 99 ? 16.128 10.897 -22.445 1.00 83.69 99 PRO A O 1
ATOM 824 N N . VAL A 1 100 ? 15.554 12.660 -21.186 1.00 87.69 100 VAL A N 1
ATOM 825 C CA . VAL A 1 100 ? 15.732 13.664 -22.243 1.00 87.69 100 VAL A CA 1
ATOM 826 C C . VAL A 1 100 ? 17.182 13.712 -22.735 1.00 87.69 100 VAL A C 1
ATOM 828 O O . VAL A 1 100 ? 17.410 13.667 -23.935 1.00 87.69 100 VAL A O 1
ATOM 831 N N . LEU A 1 101 ? 18.172 13.742 -21.833 1.00 88.44 101 LEU A N 1
ATOM 832 C CA . LEU A 1 101 ? 19.585 13.743 -22.235 1.00 88.44 101 LEU A CA 1
ATOM 833 C C . LEU A 1 101 ? 19.987 12.415 -22.877 1.00 88.44 101 LEU A C 1
ATOM 835 O O . LEU A 1 101 ? 20.677 12.413 -23.886 1.00 88.44 101 LEU A O 1
ATOM 839 N N . ALA A 1 102 ? 19.526 11.290 -22.330 1.00 89.81 102 ALA A N 1
ATOM 840 C CA . ALA A 1 102 ? 19.770 9.987 -22.937 1.00 89.81 102 ALA A CA 1
ATOM 841 C C . ALA A 1 102 ? 19.123 9.862 -24.322 1.00 89.81 102 ALA A C 1
ATOM 843 O O . ALA A 1 102 ? 19.729 9.279 -25.211 1.00 89.81 102 ALA A O 1
ATOM 844 N N . GLY A 1 103 ? 17.937 10.443 -24.520 1.00 90.00 103 GLY A N 1
ATOM 845 C CA . GLY A 1 103 ? 17.270 10.519 -25.817 1.00 90.00 103 GLY A CA 1
ATOM 846 C C . GLY A 1 103 ? 18.041 11.369 -26.827 1.00 90.00 103 GLY A C 1
ATOM 847 O O . GLY A 1 103 ? 18.143 10.980 -27.984 1.00 90.00 103 GLY A O 1
ATOM 848 N N . ILE A 1 104 ? 18.649 12.479 -26.391 1.00 92.81 104 ILE A N 1
ATOM 849 C CA . ILE A 1 104 ? 19.536 13.290 -27.243 1.00 92.81 104 ILE A CA 1
ATOM 850 C C . ILE A 1 104 ? 20.782 12.485 -27.639 1.00 92.81 104 ILE A C 1
ATOM 852 O O . ILE A 1 104 ? 21.081 12.391 -28.824 1.00 92.81 104 ILE A O 1
ATOM 856 N N . ILE A 1 105 ? 21.447 11.819 -26.687 1.00 91.88 105 ILE A N 1
ATOM 857 C CA . ILE A 1 105 ? 22.614 10.963 -26.979 1.00 91.88 105 ILE A CA 1
ATOM 858 C C . ILE A 1 105 ? 22.219 9.789 -27.895 1.00 91.88 105 ILE A C 1
ATOM 860 O O . ILE A 1 105 ? 22.989 9.385 -28.766 1.00 91.88 105 ILE A O 1
ATOM 864 N N . LEU A 1 106 ? 21.009 9.240 -27.736 1.00 92.06 106 LEU A N 1
ATOM 865 C CA . LEU A 1 106 ? 20.463 8.205 -28.618 1.00 92.06 106 LEU A CA 1
ATOM 866 C C . LEU A 1 106 ? 20.251 8.725 -30.056 1.00 92.06 106 LEU A C 1
ATOM 868 O O . LEU A 1 106 ? 20.500 8.017 -31.029 1.00 92.06 106 LEU A O 1
ATOM 872 N N . LEU A 1 107 ? 19.819 9.977 -30.206 1.00 92.00 107 LEU A N 1
ATOM 873 C CA . LEU A 1 107 ? 19.684 10.618 -31.513 1.00 92.00 107 LEU A CA 1
ATOM 874 C C . LEU A 1 107 ? 21.059 10.878 -32.153 1.00 92.00 107 LEU A C 1
ATOM 876 O O . LEU A 1 107 ? 21.257 10.610 -33.337 1.00 92.00 107 LEU A O 1
ATOM 880 N N . GLU A 1 108 ? 22.026 11.357 -31.370 1.00 90.81 108 GLU A N 1
ATOM 881 C CA . GLU A 1 108 ? 23.397 11.598 -31.834 1.00 90.81 108 GLU A CA 1
ATOM 882 C C . GLU A 1 108 ? 24.112 10.297 -32.209 1.00 90.81 108 GLU A C 1
ATOM 884 O O . GLU A 1 108 ? 24.787 10.248 -33.234 1.00 90.81 108 GLU A O 1
ATOM 889 N N . THR A 1 109 ? 23.921 9.218 -31.441 1.00 91.19 109 THR A N 1
ATOM 890 C CA . THR A 1 109 ? 24.414 7.878 -31.815 1.00 91.19 109 THR A CA 1
ATOM 891 C C . THR A 1 109 ? 23.818 7.411 -33.127 1.00 91.19 109 THR A C 1
ATOM 893 O O . THR A 1 109 ? 24.554 6.868 -33.944 1.00 91.19 109 THR A O 1
ATOM 896 N N . TYR A 1 110 ? 22.524 7.635 -33.362 1.00 89.75 110 TYR A N 1
ATOM 897 C CA . TYR A 1 110 ? 21.907 7.315 -34.647 1.00 89.75 110 TYR A CA 1
ATOM 898 C C . TYR A 1 110 ? 22.530 8.124 -35.796 1.00 89.75 110 TYR A C 1
ATOM 900 O O . TYR A 1 110 ? 22.904 7.546 -36.817 1.00 89.75 110 TYR A O 1
ATOM 908 N N . GLY A 1 111 ? 22.725 9.434 -35.614 1.00 89.81 111 GLY A N 1
ATOM 909 C CA . GLY A 1 111 ? 23.386 10.290 -36.607 1.00 89.81 111 GLY A CA 1
ATOM 910 C C . GLY A 1 111 ? 24.835 9.877 -36.897 1.00 89.81 111 GLY A C 1
ATOM 911 O O . GLY A 1 111 ? 25.246 9.803 -38.055 1.00 89.81 111 GLY A O 1
ATOM 912 N N . LEU A 1 112 ? 25.604 9.537 -35.860 1.00 90.69 112 LEU A N 1
ATOM 913 C CA . LEU A 1 112 ? 26.982 9.057 -36.000 1.00 90.69 112 LEU A CA 1
ATOM 914 C C . LEU A 1 112 ? 27.040 7.664 -36.633 1.00 90.69 112 LEU A C 1
ATOM 916 O O . LEU A 1 112 ? 27.886 7.419 -37.491 1.00 90.69 112 LEU A O 1
ATOM 920 N N . ALA A 1 113 ? 26.128 6.763 -36.266 1.00 87.88 113 ALA A N 1
ATOM 921 C CA . ALA A 1 113 ? 26.015 5.453 -36.897 1.00 87.88 113 ALA A CA 1
ATOM 922 C C . ALA A 1 113 ? 25.687 5.589 -38.390 1.00 87.88 113 ALA A C 1
ATOM 924 O O . ALA A 1 113 ? 26.289 4.895 -39.205 1.00 87.88 113 ALA A O 1
ATOM 925 N N . PHE A 1 114 ? 24.798 6.513 -38.762 1.00 87.94 114 PHE A N 1
ATOM 926 C CA . PHE A 1 114 ? 24.499 6.802 -40.164 1.00 87.94 114 PHE A CA 1
ATOM 927 C C . PHE A 1 114 ? 25.743 7.272 -40.933 1.00 87.94 114 PHE A C 1
ATOM 929 O O . PHE A 1 114 ? 25.985 6.806 -42.044 1.00 87.94 114 PHE A O 1
ATOM 936 N N . PHE A 1 115 ? 26.560 8.146 -40.337 1.00 87.12 115 PHE A N 1
ATOM 937 C CA . PHE A 1 115 ? 27.808 8.612 -40.950 1.00 87.12 115 PHE A CA 1
ATOM 938 C C . PHE A 1 115 ? 28.804 7.462 -41.181 1.00 87.12 115 PHE A C 1
ATOM 940 O O . PHE A 1 115 ? 29.302 7.285 -42.294 1.00 87.12 115 PHE A O 1
ATOM 947 N N . TYR A 1 116 ? 29.056 6.649 -40.152 1.00 86.75 116 TYR A N 1
ATOM 948 C CA . TYR A 1 116 ? 30.058 5.580 -40.193 1.00 86.75 116 TYR A CA 1
ATOM 949 C C . TYR A 1 116 ? 29.646 4.340 -40.993 1.00 86.75 116 TYR A C 1
ATOM 951 O O . TYR A 1 116 ? 30.494 3.701 -41.609 1.00 86.75 116 TYR A O 1
ATOM 959 N N . PHE A 1 117 ? 28.362 3.985 -40.973 1.00 86.00 117 PHE A N 1
ATOM 960 C CA . PHE A 1 117 ? 27.829 2.797 -41.643 1.00 86.00 117 PHE A CA 1
ATOM 961 C C . PHE A 1 117 ? 27.036 3.152 -42.907 1.00 86.00 117 PHE A C 1
ATOM 963 O O . PHE A 1 117 ? 26.184 2.370 -43.339 1.00 86.00 117 PHE A O 1
ATOM 970 N N . SER A 1 118 ? 27.297 4.318 -43.509 1.00 80.94 118 SER A N 1
ATOM 971 C CA . SER A 1 118 ? 26.686 4.713 -44.781 1.00 80.94 118 SER A CA 1
ATOM 972 C C . SER A 1 118 ? 26.996 3.653 -45.853 1.00 80.94 118 SER A C 1
ATOM 974 O O . SER A 1 118 ? 28.142 3.420 -46.217 1.00 80.94 118 SER A O 1
ATOM 976 N N . GLY A 1 119 ? 25.962 2.924 -46.293 1.00 81.75 119 GLY A N 1
ATOM 977 C CA . GLY A 1 119 ? 26.071 1.783 -47.219 1.00 81.75 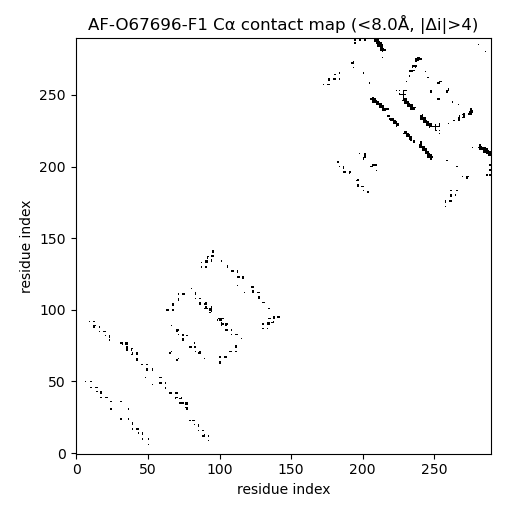119 GLY A CA 1
ATOM 978 C C . GLY A 1 119 ? 25.847 0.398 -46.591 1.00 81.75 119 GLY A C 1
ATOM 979 O O . GLY A 1 119 ? 25.500 -0.543 -47.303 1.00 81.75 119 GLY A O 1
ATOM 980 N N . HIS A 1 120 ? 25.929 0.263 -45.264 1.00 87.12 120 HIS A N 1
ATOM 981 C CA . HIS A 1 120 ? 25.657 -0.982 -44.535 1.00 87.12 120 HIS A CA 1
ATOM 982 C C . HIS A 1 120 ? 24.405 -0.859 -43.655 1.00 87.12 120 HIS A C 1
ATOM 984 O O . HIS A 1 120 ? 24.469 -0.937 -42.426 1.00 87.12 120 HIS A O 1
ATOM 990 N N . TYR A 1 121 ? 23.237 -0.698 -44.287 1.00 84.88 121 TYR A N 1
ATOM 991 C CA . TYR A 1 121 ? 21.961 -0.449 -43.598 1.00 84.88 121 TYR A CA 1
ATOM 992 C C . TYR A 1 121 ? 21.625 -1.469 -42.498 1.00 84.88 121 TYR A C 1
ATOM 994 O O . TYR A 1 121 ? 21.127 -1.086 -41.442 1.00 84.88 121 TYR A O 1
ATOM 1002 N N . LEU A 1 122 ? 21.933 -2.756 -42.705 1.00 87.38 122 LEU A N 1
ATOM 1003 C CA . LEU A 1 122 ? 21.692 -3.799 -41.699 1.00 87.38 122 LEU A CA 1
ATOM 1004 C C . LEU A 1 122 ? 22.531 -3.592 -40.432 1.00 87.38 122 LEU A C 1
ATOM 1006 O O . LEU A 1 122 ? 22.002 -3.725 -39.330 1.00 87.38 122 LEU A O 1
ATOM 1010 N N . LEU A 1 123 ? 23.808 -3.218 -40.581 1.00 86.19 123 LEU A N 1
ATOM 1011 C CA . LEU A 1 123 ? 24.672 -2.901 -39.442 1.00 86.19 123 LEU A CA 1
ATOM 1012 C C . LEU A 1 123 ? 24.173 -1.645 -38.728 1.00 86.19 123 LEU A C 1
ATOM 1014 O O . LEU A 1 123 ? 24.117 -1.615 -37.503 1.00 86.19 123 LEU A O 1
ATOM 1018 N N . MET A 1 124 ? 23.746 -0.623 -39.466 1.00 85.75 124 MET A N 1
ATOM 1019 C CA . MET A 1 124 ? 23.179 0.584 -38.862 1.00 85.75 124 MET A CA 1
ATOM 1020 C C . MET A 1 124 ? 21.950 0.260 -37.993 1.00 85.75 124 MET A C 1
ATOM 1022 O O . MET A 1 124 ? 21.880 0.682 -36.836 1.00 85.75 124 MET A O 1
ATOM 1026 N N . ILE A 1 125 ? 21.012 -0.538 -38.516 1.00 87.31 125 ILE A N 1
ATOM 1027 C CA . ILE A 1 125 ? 19.807 -0.955 -37.784 1.00 87.31 125 ILE A CA 1
ATOM 1028 C C . ILE A 1 125 ? 20.179 -1.792 -36.554 1.00 87.31 125 ILE A C 1
ATOM 1030 O O . ILE A 1 125 ? 19.635 -1.554 -35.475 1.00 87.31 125 IL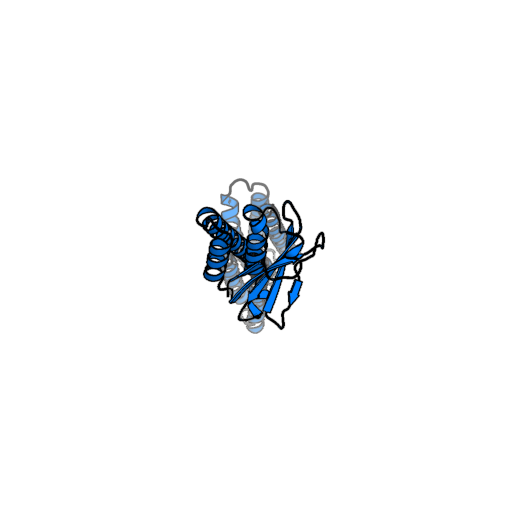E A O 1
ATOM 1034 N N . SER A 1 126 ? 21.124 -2.732 -36.670 1.00 89.00 126 SER A N 1
ATOM 1035 C CA . SER A 1 126 ? 21.520 -3.582 -35.540 1.00 89.00 126 SER A CA 1
ATOM 1036 C C . SER A 1 126 ? 22.138 -2.778 -34.393 1.00 89.00 126 SER A C 1
ATOM 1038 O O . SER A 1 126 ? 21.811 -3.022 -33.231 1.00 89.00 126 SER A O 1
ATOM 1040 N N . HIS A 1 127 ? 22.985 -1.788 -34.700 1.00 87.56 127 HIS A N 1
ATOM 1041 C CA . HIS A 1 127 ? 23.565 -0.908 -33.681 1.00 87.56 127 HIS A CA 1
ATOM 1042 C C . HIS A 1 127 ? 22.491 -0.030 -33.037 1.00 87.56 127 HIS A C 1
ATOM 1044 O O . HIS A 1 127 ? 22.474 0.119 -31.815 1.00 87.56 127 HIS A O 1
ATOM 1050 N N . PHE A 1 128 ? 21.552 0.499 -33.825 1.00 88.38 128 PHE A N 1
ATOM 1051 C CA . PHE A 1 128 ? 20.449 1.286 -33.283 1.00 88.38 128 PHE A CA 1
ATOM 1052 C C . PHE A 1 128 ? 19.563 0.468 -32.332 1.00 88.38 128 PHE A C 1
ATOM 1054 O O . PHE A 1 128 ? 19.265 0.933 -31.233 1.00 88.38 128 PHE A O 1
ATOM 1061 N N . ILE A 1 129 ? 19.213 -0.772 -32.694 1.00 91.88 129 ILE A N 1
ATOM 1062 C CA . ILE A 1 129 ? 18.461 -1.688 -31.818 1.00 91.88 129 ILE A CA 1
ATOM 1063 C C . ILE A 1 129 ? 19.223 -1.939 -30.511 1.00 91.88 129 ILE A C 1
ATOM 1065 O O . ILE A 1 129 ? 18.615 -1.937 -29.441 1.00 91.88 129 ILE A O 1
ATOM 1069 N N . LEU A 1 130 ? 20.545 -2.114 -30.572 1.00 91.69 130 LEU A N 1
ATOM 1070 C CA . LEU A 1 130 ? 21.375 -2.316 -29.385 1.00 91.69 130 LEU A CA 1
ATOM 1071 C C . LEU A 1 130 ? 21.350 -1.096 -28.449 1.00 91.69 130 LEU A C 1
ATOM 1073 O O . LEU A 1 130 ? 21.141 -1.254 -27.245 1.00 91.69 130 LEU A O 1
ATOM 1077 N N . PHE A 1 131 ? 21.494 0.121 -28.977 1.00 91.81 131 PHE A N 1
ATOM 1078 C CA . PHE A 1 131 ? 21.406 1.337 -28.160 1.00 91.81 131 PHE A CA 1
ATOM 1079 C C . PHE A 1 131 ? 19.994 1.573 -27.608 1.00 91.81 131 PHE A C 1
ATOM 1081 O O . PHE A 1 131 ? 19.846 1.985 -26.455 1.00 91.81 131 PHE A O 1
ATOM 1088 N N . LEU A 1 132 ? 18.959 1.242 -28.382 1.00 90.69 132 LEU A N 1
ATOM 1089 C CA . LEU A 1 132 ? 17.568 1.275 -27.934 1.00 90.69 132 LEU A CA 1
ATOM 1090 C C . LEU A 1 132 ? 17.334 0.286 -26.777 1.00 90.69 132 LEU A C 1
ATOM 1092 O O . LEU A 1 132 ? 16.707 0.631 -25.774 1.00 90.69 132 LEU A O 1
ATOM 1096 N N . ALA A 1 133 ? 17.884 -0.926 -26.874 1.00 89.88 133 ALA A N 1
ATOM 1097 C CA . ALA A 1 133 ? 17.816 -1.927 -25.814 1.00 89.88 133 ALA A CA 1
ATOM 1098 C C . ALA A 1 133 ? 18.532 -1.453 -24.538 1.00 89.88 133 ALA A C 1
ATOM 1100 O O . ALA A 1 133 ? 17.983 -1.599 -23.444 1.00 89.88 133 ALA A O 1
ATOM 1101 N N . LEU A 1 134 ? 19.705 -0.820 -24.652 1.00 89.31 134 LEU A N 1
ATOM 1102 C CA . LEU A 1 134 ? 20.397 -0.212 -23.506 1.00 89.31 134 LEU A CA 1
ATOM 1103 C C . LEU A 1 134 ? 19.549 0.888 -22.852 1.00 89.31 134 LEU A C 1
ATOM 1105 O O . LEU A 1 134 ? 19.385 0.901 -21.634 1.00 89.31 134 LEU A O 1
ATOM 1109 N N . PHE A 1 135 ? 18.931 1.756 -23.654 1.00 88.62 135 PHE A N 1
ATOM 1110 C CA . PHE A 1 135 ? 18.039 2.800 -23.151 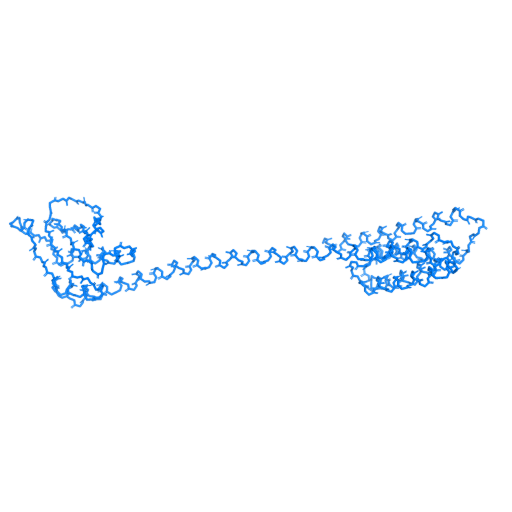1.00 88.62 135 PHE A CA 1
ATOM 1111 C C . PHE A 1 135 ? 16.859 2.218 -22.347 1.00 88.62 135 PHE A C 1
ATOM 1113 O O . PHE A 1 135 ? 16.621 2.622 -21.205 1.00 88.62 135 PHE A O 1
ATOM 1120 N N . PHE A 1 136 ? 16.144 1.231 -22.898 1.00 85.88 136 PHE A N 1
ATOM 1121 C CA . PHE A 1 136 ? 14.976 0.639 -22.233 1.00 85.88 136 PHE A CA 1
ATOM 1122 C C . PHE A 1 136 ? 15.332 -0.249 -21.033 1.00 85.88 136 PHE A C 1
ATOM 1124 O O . PHE A 1 136 ? 14.622 -0.237 -20.024 1.00 85.88 136 PHE A O 1
ATOM 1131 N N . THR A 1 137 ? 16.431 -1.003 -21.096 1.00 84.56 137 THR A N 1
ATOM 1132 C CA . THR A 1 137 ? 16.868 -1.854 -19.974 1.00 84.56 137 THR A CA 1
ATOM 1133 C C . THR A 1 137 ? 17.235 -1.022 -18.749 1.00 84.56 137 THR A C 1
ATOM 1135 O O . THR A 1 137 ? 16.821 -1.361 -17.637 1.00 84.56 137 THR A O 1
ATOM 1138 N N . SER A 1 138 ? 17.912 0.112 -18.938 1.00 80.75 138 SER A N 1
ATOM 1139 C CA . SER A 1 138 ? 18.202 1.058 -17.856 1.00 80.75 138 SER A CA 1
ATOM 1140 C C . SER A 1 138 ? 16.944 1.703 -17.260 1.00 80.75 138 SER A C 1
ATOM 1142 O O . SER A 1 138 ? 16.918 1.990 -16.062 1.00 80.75 138 SER A O 1
ATOM 1144 N N . TYR A 1 139 ? 15.883 1.887 -18.050 1.00 73.88 139 TYR A N 1
ATOM 1145 C CA . TYR A 1 139 ? 14.609 2.455 -17.591 1.00 73.88 139 TYR A CA 1
ATOM 1146 C C . TYR A 1 139 ? 13.790 1.482 -16.717 1.00 73.88 139 TYR A C 1
ATOM 1148 O O . TYR A 1 139 ? 13.178 1.886 -15.722 1.00 73.88 139 TYR A O 1
ATOM 1156 N N . ASN A 1 140 ? 13.827 0.181 -17.028 1.00 74.88 140 ASN A N 1
ATOM 1157 C CA . ASN A 1 140 ? 13.061 -0.850 -16.313 1.00 74.88 140 ASN A CA 1
ATOM 1158 C C . ASN A 1 140 ? 13.415 -0.964 -14.820 1.00 74.88 140 ASN A C 1
ATOM 1160 O O . ASN A 1 140 ? 12.547 -1.278 -13.998 1.00 74.88 140 ASN A O 1
ATOM 1164 N N . PHE A 1 141 ? 14.668 -0.683 -14.443 1.00 70.31 141 PHE A N 1
ATOM 1165 C CA . PHE A 1 141 ? 15.105 -0.773 -13.048 1.00 70.31 141 PHE A CA 1
ATOM 1166 C C . PHE A 1 141 ? 14.331 0.192 -12.133 1.00 70.31 141 PHE A C 1
ATOM 1168 O O . PHE A 1 141 ? 13.913 -0.189 -11.037 1.00 70.31 141 PHE A O 1
ATOM 1175 N N . GLU A 1 142 ? 14.068 1.427 -12.575 1.00 65.38 142 GLU A N 1
ATOM 1176 C CA . GLU A 1 142 ? 13.334 2.391 -11.749 1.00 65.38 142 GLU A CA 1
ATOM 1177 C C . GLU A 1 142 ? 11.853 2.043 -11.641 1.00 65.38 142 GLU A C 1
ATOM 1179 O O . GLU A 1 142 ? 11.329 2.057 -10.524 1.00 65.38 142 GLU A O 1
ATOM 1184 N N . TYR A 1 143 ? 11.213 1.632 -12.742 1.00 69.62 143 TYR A N 1
ATOM 1185 C CA . TYR A 1 143 ? 9.830 1.147 -12.708 1.00 69.62 143 TYR A CA 1
ATOM 1186 C C . TYR A 1 143 ? 9.661 0.042 -11.671 1.00 69.62 143 TYR A C 1
ATOM 1188 O O . TYR A 1 143 ? 8.782 0.135 -10.814 1.00 69.62 143 TYR A O 1
ATOM 1196 N N . ALA A 1 144 ? 10.557 -0.946 -11.661 1.00 76.69 144 ALA A N 1
ATOM 1197 C CA . ALA A 1 144 ? 10.519 -2.016 -10.673 1.00 76.69 144 ALA A CA 1
ATOM 1198 C C . ALA A 1 144 ? 10.656 -1.486 -9.230 1.00 76.69 144 ALA A C 1
ATOM 1200 O O . ALA A 1 144 ? 9.917 -1.912 -8.336 1.00 76.69 144 ALA A O 1
ATOM 1201 N N . THR A 1 145 ? 11.555 -0.526 -8.980 1.00 79.06 145 THR A N 1
ATOM 1202 C CA . THR A 1 145 ? 11.741 0.037 -7.628 1.00 79.06 145 THR A CA 1
ATOM 1203 C C . THR A 1 145 ? 10.582 0.924 -7.167 1.00 79.06 145 THR A C 1
ATOM 1205 O O . THR A 1 145 ? 10.192 0.845 -5.998 1.00 79.06 145 THR A O 1
ATOM 1208 N N . VAL A 1 146 ? 10.014 1.751 -8.049 1.00 80.75 146 VAL A N 1
ATOM 1209 C CA . VAL A 1 146 ? 8.878 2.634 -7.746 1.00 80.75 146 VAL A CA 1
ATOM 1210 C C . VAL A 1 146 ? 7.624 1.799 -7.519 1.00 80.75 146 VAL A C 1
ATOM 1212 O O . VAL A 1 146 ? 7.003 1.926 -6.463 1.00 80.75 146 VAL A O 1
ATOM 1215 N N . VAL A 1 147 ? 7.319 0.863 -8.423 1.00 81.00 147 VAL A N 1
ATOM 1216 C CA . VAL A 1 147 ? 6.203 -0.086 -8.269 1.00 81.00 147 VAL A CA 1
ATOM 1217 C C . VAL A 1 147 ? 6.379 -0.923 -7.000 1.00 81.00 147 VAL A C 1
ATOM 1219 O O . VAL A 1 147 ? 5.427 -1.119 -6.245 1.00 81.00 147 VAL A O 1
ATOM 1222 N N . GLY A 1 148 ? 7.605 -1.356 -6.691 1.00 86.38 148 GLY A N 1
ATOM 1223 C CA . GLY A 1 148 ? 7.913 -2.069 -5.452 1.00 86.38 148 GLY A CA 1
ATOM 1224 C C . GLY A 1 148 ? 7.660 -1.239 -4.186 1.00 86.38 148 GLY A C 1
ATOM 1225 O O . GLY A 1 148 ? 7.124 -1.762 -3.202 1.00 86.38 148 GLY A O 1
ATOM 1226 N N . LYS A 1 149 ? 8.011 0.055 -4.190 1.00 88.69 149 LYS A N 1
ATOM 1227 C CA . LYS A 1 149 ? 7.722 0.984 -3.081 1.00 88.69 149 LYS A CA 1
ATOM 1228 C C . LYS A 1 149 ? 6.224 1.243 -2.936 1.00 88.69 149 LYS A C 1
ATOM 1230 O O . LYS A 1 149 ? 5.719 1.175 -1.815 1.00 88.69 149 LYS A O 1
ATOM 1235 N N . GLU A 1 150 ? 5.522 1.484 -4.038 1.00 90.25 150 GLU A N 1
ATOM 1236 C CA . GLU A 1 150 ? 4.071 1.698 -4.039 1.00 90.25 150 GLU A CA 1
ATOM 1237 C C . GLU A 1 150 ? 3.314 0.458 -3.556 1.00 90.25 150 GLU A C 1
ATOM 1239 O O . GLU A 1 150 ? 2.485 0.546 -2.649 1.00 90.25 150 GLU A O 1
ATOM 1244 N N . ARG A 1 151 ? 3.694 -0.739 -4.018 1.00 92.50 151 ARG A N 1
ATOM 1245 C CA . ARG A 1 151 ? 3.132 -2.002 -3.515 1.00 92.50 151 ARG A CA 1
ATOM 1246 C C . ARG A 1 151 ? 3.282 -2.130 -1.997 1.00 92.50 151 ARG A C 1
ATOM 1248 O O . ARG A 1 151 ? 2.329 -2.501 -1.312 1.00 92.50 151 ARG A O 1
ATOM 1255 N N . LYS A 1 152 ? 4.456 -1.800 -1.443 1.00 94.19 152 LYS A N 1
ATOM 1256 C CA . LYS A 1 152 ? 4.681 -1.813 0.015 1.00 94.19 152 LYS A CA 1
ATOM 1257 C C . LYS A 1 152 ? 3.798 -0.795 0.746 1.00 94.19 152 LYS A C 1
ATOM 1259 O O . LYS A 1 152 ? 3.286 -1.115 1.820 1.00 94.19 152 LYS A O 1
ATOM 1264 N N . ARG A 1 153 ? 3.593 0.401 0.179 1.00 93.62 153 ARG A N 1
ATOM 1265 C CA . ARG A 1 153 ? 2.685 1.423 0.736 1.00 93.62 153 ARG A CA 1
ATOM 1266 C C . ARG A 1 153 ? 1.242 0.923 0.783 1.00 93.62 153 ARG A C 1
ATOM 1268 O O . ARG A 1 153 ? 0.628 0.986 1.846 1.00 93.62 153 ARG A O 1
ATOM 1275 N N . ILE A 1 154 ? 0.746 0.347 -0.312 1.00 94.12 154 ILE A N 1
ATOM 1276 C CA . ILE A 1 154 ? -0.614 -0.208 -0.405 1.00 94.12 154 ILE A CA 1
ATOM 1277 C C . ILE A 1 154 ? -0.819 -1.340 0.610 1.00 94.12 154 ILE A C 1
ATOM 1279 O O . ILE A 1 154 ? -1.813 -1.355 1.337 1.00 94.12 154 ILE A O 1
ATOM 1283 N N . LEU A 1 155 ? 0.139 -2.266 0.725 1.00 95.12 155 LEU A N 1
ATOM 1284 C CA . LEU A 1 155 ? 0.060 -3.358 1.703 1.00 95.12 155 LEU A CA 1
ATOM 1285 C C . LEU A 1 155 ? 0.025 -2.841 3.149 1.00 95.12 155 LEU A C 1
ATOM 1287 O O . LEU A 1 155 ? -0.758 -3.336 3.963 1.00 95.12 155 LEU A O 1
ATOM 1291 N N . LYS A 1 156 ? 0.831 -1.819 3.469 1.00 95.94 156 LYS A N 1
ATOM 1292 C CA . LYS A 1 156 ? 0.809 -1.169 4.788 1.00 95.94 156 LYS A CA 1
ATOM 1293 C C . LYS A 1 156 ? -0.540 -0.496 5.057 1.00 95.94 156 LYS A C 1
ATOM 1295 O O . LYS A 1 156 ? -1.071 -0.633 6.157 1.00 95.94 156 LYS A O 1
ATOM 1300 N N . LEU A 1 157 ? -1.110 0.175 4.057 1.00 96.25 157 LEU A N 1
ATOM 1301 C CA . LEU A 1 157 ? -2.421 0.815 4.159 1.00 96.25 157 LEU A CA 1
ATOM 1302 C C . LEU A 1 157 ? -3.528 -0.215 4.429 1.00 96.25 157 LEU A C 1
ATOM 1304 O O . LEU A 1 157 ? -4.307 -0.036 5.361 1.00 96.25 157 LEU A O 1
ATOM 1308 N N . LYS A 1 158 ? -3.534 -1.338 3.698 1.00 95.25 158 LYS A N 1
ATOM 1309 C CA . LYS A 1 158 ? -4.487 -2.442 3.908 1.00 95.25 158 LYS A CA 1
ATOM 1310 C C . LYS A 1 158 ? -4.399 -3.012 5.327 1.00 95.25 158 LYS A C 1
ATOM 1312 O O . LYS A 1 158 ? -5.426 -3.236 5.965 1.00 95.25 158 LYS A O 1
ATOM 1317 N N . LYS A 1 159 ? -3.179 -3.208 5.845 1.00 96.44 159 LYS A N 1
ATOM 1318 C CA . LYS A 1 159 ? -2.958 -3.677 7.223 1.00 96.44 159 LYS A CA 1
ATOM 1319 C C . LYS A 1 159 ? -3.507 -2.687 8.256 1.00 96.44 159 LYS A C 1
ATOM 1321 O O . LYS A 1 159 ? -4.180 -3.102 9.195 1.00 96.44 159 LYS A O 1
ATOM 1326 N N . ASN A 1 160 ? -3.243 -1.394 8.075 1.00 96.12 160 ASN A N 1
ATOM 1327 C CA . ASN A 1 160 ? -3.735 -0.350 8.975 1.00 96.12 160 ASN A CA 1
ATOM 1328 C C . ASN A 1 160 ? -5.263 -0.241 8.947 1.00 96.12 160 ASN A C 1
ATOM 1330 O O . ASN A 1 160 ? -5.880 -0.135 10.000 1.00 96.12 160 ASN A O 1
ATOM 1334 N N . TYR A 1 161 ? -5.870 -0.331 7.763 1.00 96.12 161 TYR A N 1
ATOM 1335 C CA . TYR A 1 161 ? -7.321 -0.318 7.608 1.00 96.12 161 TYR A CA 1
ATOM 1336 C C . TYR A 1 161 ? -7.985 -1.493 8.335 1.00 96.12 161 TYR A C 1
ATOM 1338 O O . TYR A 1 161 ? -8.930 -1.299 9.092 1.00 96.12 161 TYR A O 1
ATOM 1346 N N . HIS A 1 162 ? -7.442 -2.707 8.189 1.00 95.00 162 HIS A N 1
ATOM 1347 C CA . HIS A 1 162 ? -7.959 -3.877 8.902 1.00 95.00 162 HIS A CA 1
ATOM 1348 C C . HIS A 1 162 ? -7.830 -3.741 10.429 1.00 95.00 162 HIS A C 1
ATOM 1350 O O . HIS A 1 162 ? -8.737 -4.125 11.166 1.00 95.00 162 HIS A O 1
ATOM 1356 N N . LYS A 1 163 ? -6.731 -3.146 10.912 1.00 95.25 163 LYS A N 1
ATOM 1357 C CA . LYS A 1 163 ? -6.557 -2.838 12.337 1.00 95.25 163 LYS A CA 1
ATOM 1358 C C . LYS A 1 163 ? -7.616 -1.846 12.832 1.00 95.25 163 LYS A C 1
ATOM 1360 O O . LYS A 1 163 ? -8.235 -2.094 13.861 1.00 95.25 163 LYS A O 1
ATOM 1365 N N . LEU A 1 164 ? -7.854 -0.776 12.075 1.00 95.44 164 LEU A N 1
ATOM 1366 C CA . LEU A 1 164 ? -8.819 0.266 12.423 1.00 95.44 164 LEU A CA 1
ATOM 1367 C C . LEU A 1 164 ? -10.263 -0.256 12.413 1.00 95.44 164 LEU A C 1
ATOM 1369 O O . LEU A 1 164 ? -11.036 0.083 13.300 1.00 95.44 164 LEU A O 1
ATOM 1373 N N . LEU A 1 165 ? -10.611 -1.146 11.477 1.00 94.94 165 LEU A N 1
ATOM 1374 C CA . LEU A 1 165 ? -11.903 -1.844 11.481 1.00 94.94 165 LEU A CA 1
ATOM 1375 C C . LEU A 1 165 ? -12.105 -2.682 12.748 1.00 94.94 165 LEU A C 1
ATOM 1377 O O . LEU A 1 165 ? -13.182 -2.658 13.339 1.00 94.94 165 LEU A O 1
ATOM 1381 N N . LYS A 1 166 ? -11.066 -3.403 13.187 1.00 94.75 166 LYS A N 1
ATOM 1382 C CA . LYS A 1 166 ? -11.122 -4.186 14.426 1.00 94.75 166 LYS A CA 1
ATOM 1383 C C . LYS A 1 166 ? -11.305 -3.281 15.647 1.00 94.75 166 LYS A C 1
ATOM 1385 O O . LYS A 1 166 ? -12.178 -3.546 16.470 1.00 94.75 166 LYS A O 1
ATOM 1390 N N . GLU A 1 167 ? -10.531 -2.202 15.743 1.00 94.62 167 GLU A N 1
ATOM 1391 C CA . GLU A 1 167 ? -10.664 -1.205 16.816 1.00 94.62 167 GLU A CA 1
ATOM 1392 C C . GLU A 1 167 ? -12.063 -0.571 16.831 1.00 94.62 167 GLU A C 1
ATOM 1394 O O . GLU A 1 167 ? -12.682 -0.487 17.890 1.00 94.62 167 GLU A O 1
ATOM 1399 N N . PHE A 1 168 ? -12.609 -0.224 15.663 1.00 95.12 168 PHE A N 1
ATOM 1400 C CA . PHE A 1 168 ? -13.964 0.312 15.543 1.00 95.12 168 PHE A CA 1
ATOM 1401 C C . PHE A 1 168 ? -15.027 -0.687 16.017 1.00 95.12 168 PHE A C 1
ATOM 1403 O O . PHE A 1 168 ? -15.904 -0.319 16.794 1.00 95.12 168 PHE A O 1
ATOM 1410 N N . SER A 1 169 ? -14.922 -1.961 15.623 1.00 91.69 169 SER A N 1
ATOM 1411 C CA . SER A 1 169 ? -15.865 -2.999 16.068 1.00 91.69 169 SER A CA 1
ATOM 1412 C C . SER A 1 169 ? -15.833 -3.227 17.585 1.00 91.69 169 SER A C 1
ATOM 1414 O O . SER A 1 169 ? -16.881 -3.416 18.206 1.00 91.69 169 SER A O 1
ATOM 1416 N N . ASN A 1 170 ? -14.646 -3.146 18.199 1.00 92.19 170 ASN A N 1
ATOM 1417 C CA . ASN A 1 170 ? -14.490 -3.226 19.651 1.00 92.19 170 ASN A CA 1
ATOM 1418 C C . ASN A 1 170 ? -15.129 -2.013 20.336 1.00 92.19 170 ASN A C 1
ATOM 1420 O O . ASN A 1 170 ? -15.921 -2.181 21.259 1.00 92.19 170 ASN A O 1
ATOM 1424 N N . PHE A 1 171 ? -14.857 -0.806 19.835 1.00 94.19 171 PHE A N 1
ATOM 1425 C CA . PHE A 1 171 ? -15.444 0.425 20.361 1.00 94.19 171 PHE A CA 1
ATOM 1426 C C . PHE A 1 171 ? -16.975 0.436 20.244 1.00 94.19 171 PHE A C 1
ATOM 1428 O O . PHE A 1 171 ? -17.679 0.834 21.170 1.00 94.19 171 PHE A O 1
ATOM 1435 N N . GLU A 1 172 ? -17.524 -0.039 19.126 1.00 92.38 172 GLU A N 1
ATOM 1436 C CA . GLU A 1 172 ? -18.971 -0.149 18.935 1.00 92.38 172 GLU A CA 1
ATOM 1437 C C . GLU A 1 172 ? -19.603 -1.167 19.898 1.00 92.38 172 GLU A C 1
ATOM 1439 O O . GLU A 1 172 ? -20.711 -0.951 20.400 1.00 92.38 172 GLU A O 1
ATOM 1444 N N . ARG A 1 173 ? -18.902 -2.269 20.194 1.00 90.75 173 ARG A N 1
ATOM 1445 C CA . ARG A 1 173 ? -19.316 -3.236 21.219 1.00 90.75 173 ARG A CA 1
ATOM 1446 C C . ARG A 1 173 ? -19.316 -2.602 22.612 1.00 90.75 173 ARG A C 1
ATOM 1448 O O . ARG A 1 173 ? -20.336 -2.674 23.294 1.00 90.75 173 ARG A O 1
ATOM 1455 N N . GLU A 1 174 ? -18.233 -1.934 23.004 1.00 91.44 174 GLU A N 1
ATOM 1456 C CA . GLU A 1 174 ? -18.123 -1.236 24.294 1.00 91.44 174 GLU A CA 1
ATOM 1457 C C . GLU A 1 174 ? -19.200 -0.159 24.450 1.00 91.44 174 GLU A C 1
ATOM 1459 O O . GLU A 1 174 ? -19.894 -0.105 25.465 1.00 91.44 174 GLU A O 1
ATOM 1464 N N . LYS A 1 175 ? -19.421 0.660 23.418 1.00 93.81 175 LYS A N 1
ATOM 1465 C CA . LYS A 1 175 ? -20.467 1.688 23.417 1.00 93.81 175 LYS A CA 1
ATOM 1466 C C . LYS A 1 175 ? -21.856 1.086 23.645 1.00 93.81 175 LYS A C 1
ATOM 1468 O O . LYS A 1 175 ? -22.640 1.647 24.413 1.00 93.81 175 LYS A O 1
ATOM 1473 N N . ARG A 1 176 ? -22.169 -0.043 22.998 1.00 93.00 176 ARG A N 1
ATOM 1474 C CA . ARG A 1 176 ? -23.439 -0.758 23.210 1.00 93.00 176 ARG A CA 1
ATOM 1475 C C . ARG A 1 176 ? -23.548 -1.305 24.633 1.00 93.00 176 ARG A C 1
ATOM 1477 O O . ARG A 1 176 ? -24.585 -1.109 25.259 1.00 93.00 176 ARG A O 1
ATOM 1484 N N . MET A 1 177 ? -22.476 -1.888 25.172 1.00 90.81 177 MET A N 1
ATOM 1485 C CA . MET A 1 177 ? -22.429 -2.350 26.567 1.00 90.81 177 MET A CA 1
ATOM 1486 C C . MET A 1 177 ? -22.693 -1.205 27.554 1.00 90.81 177 MET A C 1
ATOM 1488 O O . MET A 1 177 ? -23.587 -1.311 28.393 1.00 90.81 177 MET A O 1
ATOM 1492 N N . PHE A 1 178 ? -22.003 -0.069 27.409 1.00 92.69 178 PHE A N 1
ATOM 1493 C CA . PHE A 1 178 ? -22.228 1.110 28.252 1.00 92.69 178 PHE A CA 1
ATOM 1494 C C . PHE A 1 178 ? -23.641 1.679 28.111 1.00 92.69 178 PHE A C 1
ATOM 1496 O O . PHE A 1 178 ? -24.242 2.101 29.100 1.00 92.69 178 PHE A O 1
ATOM 1503 N N . SER A 1 179 ? -24.193 1.691 26.897 1.00 94.19 179 SER A N 1
ATOM 1504 C CA . SER A 1 179 ? -25.573 2.121 26.677 1.00 94.19 179 SER A CA 1
ATOM 1505 C C . SER A 1 179 ? -26.571 1.208 27.391 1.00 94.19 179 SER A C 1
ATOM 1507 O O . SER A 1 179 ? -27.527 1.716 27.974 1.00 94.19 179 SER A O 1
ATOM 1509 N N . ASN A 1 180 ? -26.359 -0.108 27.363 1.00 93.56 180 ASN A N 1
ATOM 1510 C CA . ASN A 1 180 ? -27.223 -1.072 28.044 1.00 93.56 180 ASN A CA 1
ATOM 1511 C C . ASN A 1 180 ? -27.130 -0.929 29.564 1.00 93.56 180 ASN A C 1
ATOM 1513 O O . ASN A 1 180 ? -28.162 -0.846 30.222 1.00 93.56 180 ASN A O 1
ATOM 1517 N N . LEU A 1 181 ? -25.922 -0.779 30.115 1.00 92.12 181 LEU A N 1
ATOM 1518 C CA . LEU A 1 181 ? -25.728 -0.506 31.542 1.00 92.12 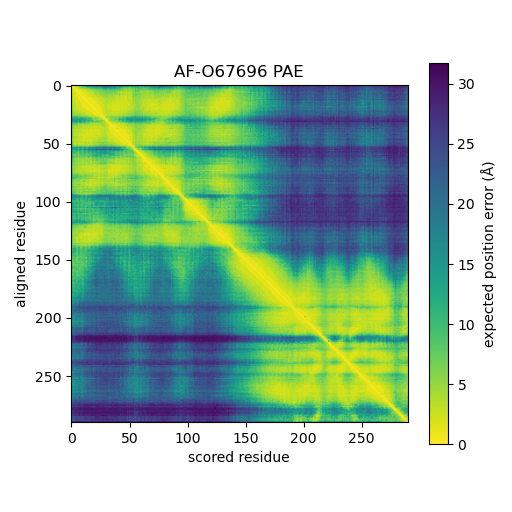181 LEU A CA 1
ATOM 1519 C C . LEU A 1 181 ? -26.455 0.769 31.986 1.00 92.12 181 LEU A C 1
ATOM 1521 O O . LEU A 1 181 ? -27.144 0.764 33.002 1.00 92.12 181 LEU A O 1
ATOM 1525 N N . ARG A 1 182 ? -26.382 1.854 31.202 1.00 92.81 182 ARG A N 1
ATOM 1526 C CA . ARG A 1 182 ? -27.131 3.088 31.501 1.00 92.81 182 ARG A CA 1
ATOM 1527 C C . ARG A 1 182 ? -28.642 2.866 31.528 1.00 92.81 182 ARG A C 1
ATOM 1529 O O . ARG A 1 182 ? -29.308 3.431 32.389 1.00 92.81 182 ARG A O 1
ATOM 1536 N N . LYS A 1 183 ? -29.178 2.070 30.601 1.00 93.25 183 LYS A N 1
ATOM 1537 C CA . LYS A 1 183 ? -30.608 1.729 30.562 1.00 93.25 183 LYS A CA 1
ATOM 1538 C C . LYS A 1 183 ? -31.018 0.926 31.795 1.00 93.25 183 LYS A C 1
ATOM 1540 O O . LYS A 1 183 ? -31.997 1.279 32.441 1.00 93.25 183 LYS A O 1
ATOM 1545 N N . ILE A 1 184 ? -30.228 -0.080 32.167 1.00 92.50 184 ILE A N 1
ATOM 1546 C CA . ILE A 1 184 ? -30.460 -0.906 33.359 1.00 92.50 184 ILE A CA 1
ATOM 1547 C C . ILE A 1 184 ? -30.439 -0.048 34.631 1.00 92.50 184 ILE A C 1
ATOM 1549 O O . ILE A 1 184 ? -31.360 -0.125 35.438 1.00 92.50 184 ILE A O 1
ATOM 1553 N N . LEU A 1 185 ? -29.432 0.817 34.788 1.00 90.56 185 LEU A N 1
ATOM 1554 C CA . LEU A 1 185 ? -29.328 1.725 35.935 1.00 90.56 185 LEU A CA 1
ATOM 1555 C C . LEU A 1 185 ? -30.476 2.739 35.987 1.00 90.56 185 LEU A C 1
ATOM 1557 O O . LEU A 1 185 ? -30.928 3.107 37.069 1.00 90.56 185 LEU A O 1
ATOM 1561 N N . LYS A 1 186 ? -30.963 3.192 34.827 1.00 92.31 186 LYS A N 1
ATOM 1562 C CA . LYS A 1 186 ? -32.142 4.058 34.754 1.00 92.31 186 LYS A CA 1
ATOM 1563 C C . LYS A 1 186 ? -33.390 3.325 35.255 1.00 92.31 186 LYS A C 1
ATOM 1565 O O . LYS A 1 186 ? -34.083 3.868 36.108 1.00 92.31 186 LYS A O 1
ATOM 1570 N N . LEU A 1 187 ? -33.624 2.093 34.795 1.00 91.88 187 LEU A N 1
ATOM 1571 C CA . LEU A 1 187 ? -34.748 1.267 35.253 1.00 91.88 187 LEU A CA 1
ATOM 1572 C C . LEU A 1 187 ? -34.670 0.991 36.756 1.00 91.88 187 LEU A C 1
ATOM 1574 O O . LEU A 1 187 ? -35.681 1.105 37.441 1.00 91.88 187 LEU A O 1
ATOM 1578 N N . LEU A 1 188 ? -33.472 0.704 37.272 1.00 89.25 188 LEU A N 1
ATOM 1579 C CA . LEU A 1 188 ? -33.225 0.507 38.703 1.00 89.25 188 LEU A CA 1
ATOM 1580 C C . LEU A 1 188 ? -33.596 1.752 39.524 1.00 89.25 188 LEU A C 1
ATOM 1582 O O . LEU A 1 188 ? -34.187 1.654 40.591 1.00 89.25 188 LEU A O 1
ATOM 1586 N N . ARG A 1 189 ? -33.261 2.945 39.020 1.00 88.69 189 ARG A N 1
ATOM 1587 C CA . ARG A 1 189 ? -33.553 4.211 39.704 1.00 88.69 189 ARG A CA 1
ATOM 1588 C C . ARG A 1 189 ? -35.037 4.581 39.667 1.00 88.69 189 ARG A C 1
ATOM 1590 O O . ARG A 1 189 ? -35.516 5.250 40.578 1.00 88.69 189 ARG A O 1
ATOM 1597 N N . GLU A 1 190 ? -35.735 4.222 38.595 1.00 90.50 190 GLU A N 1
ATOM 1598 C CA . GLU A 1 190 ? -37.145 4.570 38.385 1.00 90.50 190 GLU A CA 1
ATOM 1599 C C . GLU A 1 190 ? -38.108 3.565 39.040 1.00 90.50 190 GLU A C 1
ATOM 1601 O O . GLU A 1 190 ? -39.220 3.943 39.409 1.00 90.50 190 GLU A O 1
ATOM 1606 N N . SER A 1 191 ? -37.681 2.313 39.226 1.00 88.50 191 SER A N 1
ATOM 1607 C CA . SER A 1 191 ? -38.520 1.226 39.745 1.00 88.50 191 SER A CA 1
ATOM 1608 C C . SER A 1 191 ? -38.416 1.116 41.265 1.00 88.50 191 SER A C 1
ATOM 1610 O O . SER A 1 191 ? -37.318 0.993 41.809 1.00 88.50 191 SER A O 1
ATOM 1612 N N . LYS A 1 192 ? -39.560 1.130 41.957 1.00 84.81 192 LYS A N 1
ATOM 1613 C CA . LYS A 1 192 ? -39.622 0.981 43.424 1.00 84.81 192 LYS A CA 1
ATOM 1614 C C . LYS A 1 192 ? -39.687 -0.477 43.864 1.00 84.81 192 LYS A C 1
ATOM 1616 O O . LYS A 1 192 ? -39.169 -0.812 44.921 1.00 84.81 192 LYS A O 1
ATOM 1621 N N . GLU A 1 193 ? -40.316 -1.320 43.053 1.00 86.62 193 GLU A N 1
ATOM 1622 C CA . GLU A 1 193 ? -40.516 -2.737 43.337 1.00 86.62 193 GLU A CA 1
ATOM 1623 C C . GLU A 1 193 ? -39.733 -3.614 42.347 1.00 86.62 193 GLU A C 1
ATOM 1625 O O . GLU A 1 193 ? -39.554 -3.232 41.184 1.00 86.62 193 GLU A O 1
ATOM 1630 N N . PRO A 1 194 ? -39.310 -4.827 42.757 1.00 85.38 194 PRO A N 1
ATOM 1631 C CA . PRO A 1 194 ? -38.598 -5.749 41.871 1.00 85.38 194 PRO A CA 1
ATOM 1632 C C . PRO A 1 194 ? -39.428 -6.132 40.638 1.00 85.38 194 PRO A C 1
ATOM 1634 O O . PRO A 1 194 ? -38.877 -6.356 39.561 1.00 85.38 194 PRO A O 1
ATOM 1637 N N . LYS A 1 195 ? -40.761 -6.179 40.764 1.00 88.19 195 LYS A N 1
ATOM 1638 C CA . LYS A 1 195 ? -41.663 -6.493 39.651 1.00 88.19 195 LYS A CA 1
ATOM 1639 C C . LYS A 1 195 ? -41.610 -5.429 38.552 1.00 88.19 195 LYS A C 1
ATOM 1641 O O . LYS A 1 195 ? -41.422 -5.787 37.392 1.00 88.19 195 LYS A O 1
ATOM 1646 N N . ASP A 1 196 ? -41.695 -4.151 38.920 1.00 88.69 196 ASP A N 1
ATOM 1647 C CA . ASP A 1 196 ? -41.602 -3.026 37.979 1.00 88.69 196 ASP A CA 1
ATOM 1648 C C . ASP A 1 196 ? -40.247 -3.013 37.264 1.00 88.69 196 ASP A C 1
ATOM 1650 O O . ASP A 1 196 ? -40.171 -2.812 36.049 1.00 88.69 196 ASP A O 1
ATOM 1654 N N . TYR A 1 197 ? -39.175 -3.307 38.007 1.00 92.19 197 TYR A N 1
ATOM 1655 C CA . TYR A 1 197 ? -37.825 -3.399 37.460 1.00 92.19 197 TYR A CA 1
ATOM 1656 C C . TYR A 1 197 ? -37.719 -4.484 36.380 1.00 92.19 197 TYR A C 1
ATOM 1658 O O . TYR A 1 197 ? -37.235 -4.222 35.273 1.00 92.19 197 TYR A O 1
ATOM 1666 N N . PHE A 1 198 ? -38.218 -5.692 36.660 1.00 91.56 198 PHE A N 1
ATOM 1667 C CA . PHE A 1 198 ? -38.203 -6.782 35.685 1.00 91.56 198 PHE A CA 1
ATOM 1668 C C . PHE A 1 198 ? -39.177 -6.560 34.523 1.00 91.56 198 PHE A C 1
ATOM 1670 O O . PHE A 1 198 ? -38.843 -6.926 33.397 1.00 91.56 198 PHE A O 1
ATOM 1677 N N . GLU A 1 199 ? -40.327 -5.916 34.732 1.00 91.88 199 GLU A N 1
ATOM 1678 C CA . GLU A 1 199 ? -41.198 -5.471 33.633 1.00 91.88 199 GLU A CA 1
ATOM 1679 C C . GLU A 1 199 ? -40.487 -4.467 32.716 1.00 91.88 199 GLU A C 1
ATOM 1681 O O . GLU A 1 199 ? -40.568 -4.575 31.486 1.00 91.88 199 G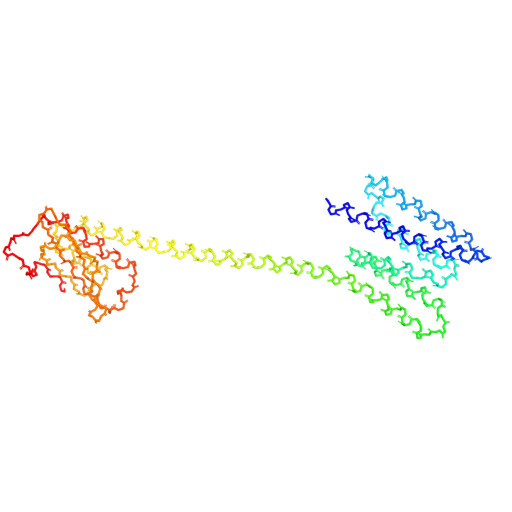LU A O 1
ATOM 1686 N N . GLY A 1 200 ? -39.728 -3.538 33.299 1.00 90.88 200 GLY A N 1
ATOM 1687 C CA . GLY A 1 200 ? -38.871 -2.608 32.572 1.00 90.88 200 GLY A CA 1
ATOM 1688 C C . GLY A 1 200 ? -37.794 -3.321 31.754 1.00 90.88 200 GLY A C 1
ATOM 1689 O O . GLY A 1 200 ? -37.676 -3.084 30.548 1.00 90.88 200 GLY A O 1
ATOM 1690 N N . LEU A 1 201 ? -37.049 -4.245 32.373 1.00 91.94 201 LEU A N 1
ATOM 1691 C CA . LEU A 1 201 ? -36.035 -5.054 31.686 1.00 91.94 201 LEU A CA 1
ATOM 1692 C C . LEU A 1 201 ? -36.642 -5.891 30.558 1.00 91.94 201 LEU A C 1
ATOM 1694 O O . LEU A 1 201 ? -36.068 -5.970 29.468 1.00 91.94 201 LEU A O 1
ATOM 1698 N N . LYS A 1 202 ? -37.814 -6.488 30.799 1.00 91.88 202 LYS A N 1
ATOM 1699 C CA . LYS A 1 202 ? -38.541 -7.285 29.813 1.00 91.88 202 LYS A CA 1
ATOM 1700 C C . LYS A 1 202 ? -38.841 -6.466 28.560 1.00 91.88 202 LYS A C 1
ATOM 1702 O O . LYS A 1 202 ? -38.582 -6.939 27.455 1.00 91.88 202 LYS A O 1
ATOM 1707 N N . ARG A 1 203 ? -39.352 -5.241 28.721 1.00 90.94 203 ARG A N 1
ATOM 1708 C CA . ARG A 1 203 ? -39.669 -4.342 27.599 1.00 90.94 203 ARG A CA 1
ATOM 1709 C C . ARG A 1 203 ? -38.410 -3.847 26.891 1.00 90.94 203 ARG A C 1
ATOM 1711 O O . ARG A 1 203 ? -38.336 -3.932 25.669 1.00 90.94 203 ARG A O 1
ATOM 1718 N N . GLU A 1 204 ? -37.413 -3.384 27.641 1.00 91.44 204 GLU A N 1
ATOM 1719 C CA . GLU A 1 204 ? -36.200 -2.777 27.076 1.00 91.44 204 GLU A CA 1
ATOM 1720 C C . GLU A 1 204 ? -35.349 -3.782 26.287 1.00 91.44 204 GLU A C 1
ATOM 1722 O O . GLU A 1 204 ? -34.815 -3.462 25.224 1.00 91.44 204 GLU A O 1
ATOM 1727 N N . PHE A 1 205 ? -35.246 -5.016 26.786 1.00 90.56 205 PHE A N 1
ATOM 1728 C CA . PHE A 1 205 ? -34.483 -6.087 26.148 1.00 90.56 205 PHE A CA 1
ATOM 1729 C C . PHE A 1 205 ? -35.362 -7.073 25.377 1.00 90.56 205 PHE A C 1
ATOM 1731 O O . PHE A 1 205 ? -34.852 -8.086 24.902 1.00 90.56 205 PHE A O 1
ATOM 1738 N N . ASN A 1 206 ? -36.656 -6.787 25.202 1.00 90.31 206 ASN A N 1
ATOM 1739 C CA . ASN A 1 206 ? -37.622 -7.638 24.503 1.00 90.31 206 ASN A CA 1
ATOM 1740 C C . ASN A 1 206 ? -37.541 -9.116 24.945 1.00 90.31 206 ASN A C 1
ATOM 1742 O O . ASN A 1 206 ? -37.359 -10.015 24.125 1.00 90.31 206 ASN A O 1
ATOM 1746 N N . VAL A 1 207 ? -37.551 -9.363 26.252 1.00 91.06 207 VAL A N 1
ATOM 1747 C CA . VAL A 1 207 ? -37.530 -10.719 26.819 1.00 91.06 207 VAL A CA 1
ATOM 1748 C C . VAL A 1 207 ? -38.961 -11.260 26.841 1.00 91.06 207 VAL A C 1
ATOM 1750 O O . VAL A 1 207 ? -39.901 -10.512 27.102 1.00 91.06 207 VAL A O 1
ATOM 1753 N N . LYS A 1 208 ? -39.157 -12.554 26.577 1.00 90.06 208 LYS A N 1
ATOM 1754 C CA . LYS A 1 208 ? -40.494 -13.163 26.578 1.00 90.06 208 LYS A CA 1
ATOM 1755 C C . LYS A 1 208 ? -41.017 -13.366 27.995 1.00 90.06 208 LYS A C 1
ATOM 1757 O O . LYS A 1 208 ? -42.159 -13.019 28.274 1.00 90.06 208 LYS A O 1
ATOM 1762 N N . ARG A 1 209 ? -40.184 -13.903 28.886 1.00 89.88 209 ARG A N 1
ATOM 1763 C CA . ARG A 1 209 ? -40.535 -14.142 30.289 1.00 89.88 209 ARG A CA 1
ATOM 1764 C C . ARG A 1 209 ? -39.308 -14.022 31.183 1.00 89.88 209 ARG A C 1
ATOM 1766 O O . ARG A 1 209 ? -38.214 -14.419 30.787 1.00 89.88 209 ARG A O 1
ATOM 1773 N N . ILE A 1 210 ? -39.509 -13.511 32.393 1.00 91.38 210 ILE A N 1
ATOM 1774 C CA . ILE A 1 210 ? -38.496 -13.494 33.453 1.00 91.38 210 ILE A CA 1
ATOM 1775 C C . ILE A 1 210 ? -39.074 -14.208 34.670 1.00 91.38 210 ILE A C 1
ATOM 1777 O O . ILE A 1 210 ? -40.185 -13.892 35.094 1.00 91.38 210 ILE A O 1
ATOM 1781 N N . SER A 1 211 ? -38.345 -15.184 35.209 1.00 89.25 211 SER A N 1
ATOM 1782 C CA . SER A 1 211 ? -38.732 -15.919 36.420 1.00 89.25 211 SER A CA 1
ATOM 1783 C C . SER A 1 211 ? -37.613 -15.874 37.453 1.00 89.25 211 SER A C 1
ATOM 1785 O O . SER A 1 211 ? -36.458 -16.098 37.101 1.00 89.25 211 SER A O 1
ATOM 1787 N N . VAL A 1 212 ? -37.943 -15.623 38.717 1.00 88.50 212 VAL A N 1
ATOM 1788 C CA . VAL A 1 212 ? -36.988 -15.637 39.836 1.00 88.50 212 VAL A CA 1
ATOM 1789 C C . VAL A 1 212 ? -37.298 -16.823 40.744 1.00 88.50 212 VAL A C 1
ATOM 1791 O O . VAL A 1 212 ? -38.431 -16.968 41.210 1.00 88.50 212 VAL A O 1
ATOM 1794 N N . ILE A 1 213 ? -36.297 -17.674 40.971 1.00 86.56 213 ILE A N 1
ATOM 1795 C CA . ILE A 1 213 ? -36.413 -18.916 41.744 1.00 86.56 213 ILE 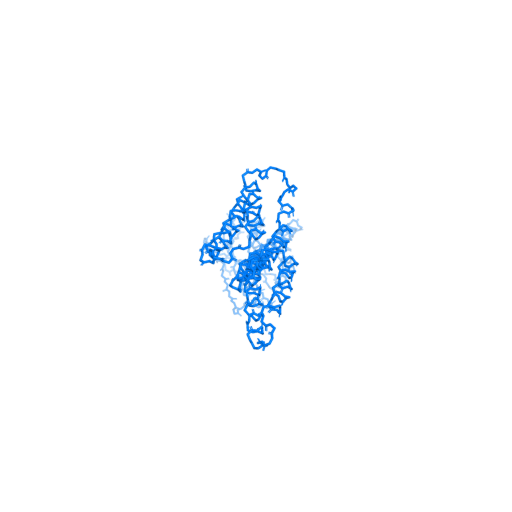A CA 1
ATOM 1796 C C . ILE A 1 213 ? -35.354 -18.907 42.860 1.00 86.56 213 ILE A C 1
ATOM 1798 O O . ILE A 1 213 ? -34.173 -18.818 42.538 1.00 86.56 213 ILE A O 1
ATOM 1802 N N . PRO A 1 214 ? -35.713 -19.006 44.148 1.00 85.44 214 PRO A N 1
ATOM 1803 C CA . PRO A 1 214 ? -34.754 -19.172 45.237 1.00 85.44 214 PRO A CA 1
ATOM 1804 C C . PRO A 1 214 ? -34.068 -20.541 45.152 1.00 85.44 214 PRO A C 1
ATOM 1806 O O . PRO A 1 214 ? -34.719 -21.552 44.866 1.00 85.44 214 PRO A O 1
ATOM 1809 N N . VAL A 1 215 ? -32.756 -20.567 45.387 1.00 83.81 215 VAL A N 1
ATOM 1810 C CA . VAL A 1 215 ? -31.907 -21.768 45.316 1.00 83.81 215 VAL A CA 1
ATOM 1811 C C . VAL A 1 215 ? -30.926 -21.813 46.494 1.00 83.81 215 VAL A C 1
ATOM 1813 O O . VAL A 1 215 ? -30.542 -20.773 47.020 1.00 83.81 215 VAL A O 1
ATOM 1816 N N . ASN A 1 216 ? -30.494 -23.019 46.882 1.00 72.06 216 ASN A N 1
ATOM 1817 C CA . ASN A 1 216 ? -29.536 -23.239 47.981 1.00 72.06 216 ASN A CA 1
ATOM 1818 C C . ASN A 1 216 ? -28.073 -23.353 47.517 1.00 72.06 216 ASN A C 1
ATOM 1820 O O . ASN A 1 216 ? -27.167 -23.477 48.338 1.00 72.06 216 ASN A O 1
ATOM 1824 N N . GLU A 1 217 ? -27.824 -23.330 46.207 1.00 66.94 217 GLU A N 1
ATOM 1825 C CA . GLU A 1 217 ? -26.483 -23.497 45.643 1.00 66.94 217 GLU A CA 1
ATOM 1826 C C . GLU A 1 217 ? -25.681 -22.190 45.691 1.00 66.94 217 GLU A C 1
ATOM 1828 O O . GLU A 1 217 ? -26.173 -21.129 45.313 1.00 66.94 217 GLU A O 1
ATOM 1833 N N . VAL A 1 218 ? -24.433 -22.297 46.162 1.00 64.88 218 VAL A N 1
ATOM 1834 C CA . VAL A 1 218 ? -23.574 -21.165 46.551 1.00 64.88 218 VAL A CA 1
ATOM 1835 C C . VAL A 1 218 ? -23.039 -20.367 45.362 1.00 64.88 218 VAL A C 1
ATOM 1837 O O . VAL A 1 218 ? -22.755 -19.186 45.513 1.00 64.88 218 VAL A O 1
ATOM 1840 N N . GLU A 1 219 ? -22.909 -20.968 44.183 1.00 61.34 219 GLU A N 1
ATOM 1841 C CA . GLU A 1 219 ? -22.374 -20.309 42.991 1.00 61.34 219 GLU A CA 1
ATOM 1842 C C . GLU A 1 219 ? -22.577 -21.228 41.782 1.00 61.34 219 GLU A C 1
ATOM 1844 O O . GLU A 1 219 ? -22.266 -22.416 41.840 1.00 61.34 219 GLU A O 1
ATOM 1849 N N . GLY A 1 220 ? -23.091 -20.683 40.681 1.00 64.81 220 GLY A N 1
ATOM 1850 C CA . GLY A 1 220 ? -23.202 -21.389 39.409 1.00 64.81 220 GLY A CA 1
ATOM 1851 C C . GLY A 1 220 ? -22.816 -20.466 38.260 1.00 64.81 220 GLY A C 1
ATOM 1852 O O . GLY A 1 220 ? -23.154 -19.281 38.278 1.00 64.81 220 GLY A O 1
ATOM 1853 N N . GLU A 1 221 ? -22.101 -21.006 37.272 1.00 75.19 221 GLU A N 1
ATOM 1854 C CA . GLU A 1 221 ? -21.883 -20.332 35.987 1.00 75.19 221 GLU A CA 1
ATOM 1855 C C . GLU A 1 221 ? -23.225 -20.104 35.268 1.00 75.19 221 GLU A C 1
ATOM 1857 O O . GLU A 1 221 ? -24.228 -20.773 35.551 1.00 75.19 221 GLU A O 1
ATOM 1862 N N . GLU A 1 222 ? -23.273 -19.152 34.334 1.00 80.50 222 GLU A N 1
ATOM 1863 C CA . GLU A 1 222 ? -24.475 -18.932 33.534 1.00 80.50 222 GLU A CA 1
ATOM 1864 C C . GLU A 1 222 ? -24.824 -20.187 32.718 1.00 80.50 222 GLU A C 1
ATOM 1866 O O . GLU A 1 222 ? -24.020 -20.686 31.929 1.00 80.50 222 GLU A O 1
ATOM 1871 N N . VAL A 1 223 ? -26.053 -20.690 32.868 1.00 85.81 223 VAL A N 1
ATOM 1872 C CA . VAL A 1 223 ? -26.511 -21.878 32.132 1.00 85.81 223 VAL A CA 1
ATOM 1873 C C . VAL A 1 223 ? -27.320 -21.443 30.917 1.00 85.81 223 VAL A C 1
ATOM 1875 O O . VAL A 1 223 ? -28.347 -20.766 31.046 1.00 85.81 223 VAL A O 1
ATOM 1878 N N . PHE A 1 224 ? -26.865 -21.869 29.740 1.00 87.94 224 PHE A N 1
ATOM 1879 C CA . PHE A 1 224 ? -27.491 -21.593 28.449 1.00 87.94 224 PHE A CA 1
ATOM 1880 C C . PHE A 1 224 ? -28.230 -22.832 27.940 1.00 87.94 224 PHE A C 1
ATOM 1882 O O . PHE A 1 224 ? -27.612 -23.864 27.686 1.00 87.94 224 PHE A O 1
ATOM 1889 N N . ASP A 1 225 ? -29.540 -22.717 27.729 1.00 87.75 225 ASP A N 1
ATOM 1890 C CA . ASP A 1 225 ? -30.328 -23.703 26.982 1.00 87.75 225 ASP A CA 1
ATOM 1891 C C . ASP A 1 225 ? -30.695 -23.090 25.624 1.00 87.75 225 ASP A C 1
ATOM 1893 O O . ASP A 1 225 ? -31.610 -22.265 25.510 1.00 87.75 225 ASP A O 1
ATOM 1897 N N . TYR A 1 226 ? -29.928 -23.451 24.593 1.00 87.69 226 TYR A N 1
ATOM 1898 C CA . TYR A 1 226 ? -30.109 -22.928 23.237 1.00 87.69 226 TYR A CA 1
ATOM 1899 C C . TYR A 1 226 ? -31.361 -23.469 22.543 1.00 87.69 226 TYR A C 1
ATOM 1901 O O . TYR A 1 226 ? -31.883 -22.787 21.659 1.00 87.69 226 TYR A O 1
ATOM 1909 N N . ASP A 1 227 ? -31.849 -24.645 22.942 1.00 85.00 227 ASP A N 1
ATOM 1910 C CA . ASP A 1 227 ? -33.018 -25.279 22.328 1.00 85.00 227 ASP A CA 1
ATOM 1911 C C . ASP A 1 227 ? -34.307 -24.616 22.820 1.00 85.00 227 ASP A C 1
ATOM 1913 O O . ASP A 1 227 ? -35.214 -24.340 22.032 1.00 85.00 227 ASP A O 1
ATOM 1917 N N . LYS A 1 228 ? -34.369 -24.292 24.118 1.00 83.94 228 LYS A N 1
ATOM 1918 C CA . LYS A 1 228 ? -35.513 -23.588 24.724 1.00 83.94 228 LYS A CA 1
ATOM 1919 C C . LYS A 1 228 ? -35.397 -22.067 24.679 1.00 83.94 228 LYS A C 1
ATOM 1921 O O . LYS A 1 228 ? -36.371 -21.380 24.972 1.00 83.94 228 LYS A O 1
ATOM 1926 N N . GLY A 1 229 ? -34.224 -21.530 24.344 1.00 88.06 229 GLY A N 1
ATOM 1927 C CA . GLY A 1 229 ? -33.980 -20.089 24.358 1.00 88.06 229 GLY A CA 1
ATOM 1928 C C . GLY A 1 229 ? -33.919 -19.502 25.768 1.00 88.06 229 GLY A C 1
ATOM 1929 O O . GLY A 1 229 ? -34.285 -18.342 25.951 1.00 88.06 229 GLY A O 1
ATOM 1930 N N . THR A 1 230 ? -33.471 -20.271 26.767 1.00 91.12 230 THR A N 1
ATOM 1931 C CA . THR A 1 230 ? -33.423 -19.802 28.161 1.00 91.12 230 THR A CA 1
ATOM 1932 C C . THR A 1 230 ? -32.005 -19.539 28.659 1.00 91.12 230 THR A C 1
ATOM 1934 O O . THR A 1 230 ? -31.116 -20.373 28.493 1.00 91.12 230 THR A O 1
ATOM 1937 N N . LEU A 1 231 ? -31.815 -18.398 29.323 1.00 92.31 231 LEU A N 1
ATOM 1938 C CA . LEU A 1 231 ? -30.606 -18.029 30.061 1.00 92.31 231 LEU A CA 1
ATOM 1939 C C . LEU A 1 231 ? -30.910 -18.066 31.556 1.00 92.31 231 LEU A C 1
ATOM 1941 O O . LEU A 1 231 ? -31.804 -17.359 32.017 1.00 92.31 231 LEU A O 1
ATOM 1945 N N . SER A 1 232 ? -30.152 -18.853 32.312 1.00 90.75 232 SER A N 1
ATOM 1946 C CA . SER A 1 232 ? -30.226 -18.865 33.771 1.00 90.75 232 SER A CA 1
ATOM 1947 C C . SER A 1 232 ? -29.016 -18.176 34.386 1.00 90.75 232 SER A C 1
ATOM 1949 O O . SER A 1 232 ? -27.885 -18.582 34.128 1.00 90.75 232 SER A O 1
ATOM 1951 N N . VAL A 1 233 ? -29.262 -17.181 35.232 1.00 90.25 233 VAL A N 1
ATOM 1952 C CA . VAL A 1 233 ? -28.230 -16.419 35.940 1.00 90.25 233 VAL A CA 1
ATOM 1953 C C . VAL A 1 233 ? -28.396 -16.624 37.437 1.00 90.25 233 VAL A C 1
ATOM 1955 O O . VAL A 1 233 ? -29.472 -16.376 37.983 1.00 90.25 233 VAL A O 1
ATOM 1958 N N . PHE A 1 234 ? -27.332 -17.068 38.097 1.00 89.38 234 PHE A N 1
ATOM 1959 C CA . PHE A 1 234 ? -27.287 -17.187 39.548 1.00 89.38 234 PHE A CA 1
ATOM 1960 C C . PHE A 1 234 ? -26.896 -15.849 40.177 1.00 89.38 234 PHE A C 1
ATOM 1962 O O . PHE A 1 234 ? -25.986 -15.159 39.713 1.00 89.38 234 PHE A O 1
ATOM 1969 N N . VAL A 1 235 ? -27.611 -15.473 41.229 1.00 87.69 235 VAL A N 1
ATOM 1970 C CA . VAL A 1 235 ? -27.467 -14.204 41.935 1.00 87.69 235 VAL A CA 1
ATOM 1971 C C . VAL A 1 235 ? -27.351 -14.501 43.420 1.00 87.69 235 VAL A C 1
ATOM 1973 O O . VAL A 1 235 ? -28.210 -15.161 44.003 1.00 87.69 235 VAL A O 1
ATOM 1976 N N . LYS A 1 236 ? -26.287 -13.993 44.035 1.00 85.38 236 LYS A N 1
ATOM 1977 C CA . LYS A 1 236 ? -26.119 -14.009 45.484 1.00 85.38 236 LYS A CA 1
ATOM 1978 C C . LYS A 1 236 ? -26.906 -12.855 46.095 1.00 85.38 236 LYS A C 1
ATOM 1980 O O . LYS A 1 236 ? -26.731 -11.709 45.679 1.00 85.38 236 LYS A O 1
ATOM 1985 N N . LEU A 1 237 ? -27.756 -13.171 47.063 1.00 84.50 237 LEU A N 1
ATOM 1986 C CA . LEU A 1 237 ? -28.471 -12.198 47.881 1.00 84.50 237 LEU A CA 1
ATOM 1987 C C . LEU A 1 237 ? -27.786 -12.090 49.252 1.00 84.50 237 LEU A C 1
ATOM 1989 O O . LEU A 1 237 ? -26.907 -12.892 49.581 1.00 84.50 237 LEU A O 1
ATOM 1993 N N . ASP A 1 238 ? -28.193 -11.117 50.063 1.00 81.56 238 ASP A N 1
ATOM 1994 C CA . ASP A 1 238 ? -27.645 -10.939 51.416 1.00 81.56 238 ASP A CA 1
ATOM 1995 C C . ASP A 1 238 ? -27.963 -12.140 52.329 1.00 81.56 238 ASP A C 1
ATOM 1997 O O . ASP A 1 238 ? -27.175 -12.501 53.206 1.00 81.56 238 ASP A O 1
ATOM 2001 N N . ARG A 1 239 ? -29.106 -12.794 52.096 1.00 81.81 239 ARG A N 1
ATOM 2002 C CA . ARG A 1 239 ? -29.628 -13.965 52.810 1.00 81.81 239 ARG A CA 1
ATOM 2003 C C . ARG A 1 239 ? -30.124 -15.022 51.814 1.00 81.81 239 ARG A C 1
ATOM 2005 O O . ARG A 1 239 ? -31.325 -15.210 51.631 1.00 81.81 239 ARG A O 1
ATOM 2012 N N . GLY A 1 240 ? -29.188 -15.717 51.169 1.00 83.81 240 GLY A N 1
ATOM 2013 C CA . GLY A 1 240 ? -29.461 -16.856 50.280 1.00 83.81 240 GLY A CA 1
ATOM 2014 C C . GLY A 1 240 ? -29.102 -16.595 48.816 1.00 83.81 240 GLY A C 1
ATOM 2015 O O . GLY A 1 240 ? -28.394 -15.639 48.497 1.00 83.81 240 GLY A O 1
ATOM 2016 N N . TYR A 1 241 ? -29.579 -17.459 47.919 1.00 85.62 241 TYR A N 1
ATOM 2017 C CA . TYR A 1 241 ? -29.287 -17.377 46.488 1.00 85.62 241 TYR A CA 1
ATOM 2018 C C . TYR A 1 241 ? -30.567 -17.417 45.658 1.00 85.62 241 TYR A C 1
ATOM 2020 O O . TYR A 1 241 ? -31.591 -17.984 46.045 1.00 85.62 241 TYR A O 1
ATOM 2028 N N . ALA A 1 242 ? -30.504 -16.796 44.487 1.00 86.62 242 ALA A N 1
ATOM 2029 C CA . ALA A 1 242 ? -31.588 -16.748 43.525 1.00 86.62 242 ALA A CA 1
ATOM 2030 C C . ALA A 1 242 ? -31.084 -17.143 42.142 1.00 86.62 242 ALA A C 1
ATOM 2032 O O . ALA A 1 242 ? -29.961 -16.841 41.750 1.00 86.62 242 ALA A O 1
ATOM 2033 N N . LYS A 1 243 ? -31.954 -17.768 41.364 1.00 89.50 243 LYS A N 1
ATOM 2034 C CA . LYS A 1 243 ? -31.764 -18.072 39.956 1.00 89.50 243 LYS A CA 1
ATOM 2035 C C . LYS A 1 243 ? -32.773 -17.265 39.153 1.00 89.50 243 LYS A C 1
ATOM 2037 O O . LYS A 1 243 ? -33.982 -17.480 39.261 1.00 89.50 243 LYS A O 1
ATOM 2042 N N . VAL A 1 244 ? -32.273 -16.337 38.346 1.00 89.50 244 VAL A N 1
ATOM 2043 C CA . VAL A 1 244 ? -33.074 -15.547 37.409 1.00 89.50 244 VAL A CA 1
ATOM 2044 C C . VAL A 1 244 ? -33.039 -16.236 36.053 1.00 89.50 244 VAL A C 1
ATOM 2046 O O . VAL A 1 244 ? -31.976 -16.414 35.462 1.00 89.50 244 VAL A O 1
ATOM 2049 N N . VAL A 1 245 ? -34.203 -16.647 35.562 1.00 91.56 245 VAL A N 1
ATOM 2050 C CA . VAL A 1 245 ? -34.364 -17.329 34.278 1.00 91.56 245 VAL A CA 1
ATOM 2051 C C . VAL A 1 245 ? -35.013 -16.375 33.285 1.00 91.56 245 VAL A C 1
ATOM 2053 O O . VAL A 1 245 ? -36.162 -15.967 33.466 1.00 91.56 245 VAL A O 1
ATOM 2056 N N . TYR A 1 246 ? -34.280 -16.045 32.227 1.00 92.75 246 TYR A N 1
ATOM 2057 C CA . TYR A 1 246 ? -34.757 -15.281 31.081 1.00 92.75 246 TYR A CA 1
ATOM 2058 C C . TYR A 1 246 ? -35.144 -16.233 29.955 1.00 92.75 246 TYR A C 1
ATOM 2060 O O . TYR A 1 246 ? -34.312 -17.014 29.502 1.00 92.75 246 TYR A O 1
ATOM 2068 N N . GLU A 1 247 ? -36.373 -16.139 29.460 1.00 92.25 247 GLU A N 1
ATOM 2069 C CA . GLU A 1 247 ? -36.812 -16.806 28.232 1.00 92.25 247 GLU A CA 1
ATOM 2070 C C . GLU A 1 247 ? -36.771 -15.799 27.079 1.00 92.25 247 GLU A C 1
ATOM 2072 O O . GLU A 1 247 ? -37.432 -14.756 27.118 1.00 92.25 247 GLU A O 1
ATOM 2077 N N . LEU A 1 248 ? -35.978 -16.093 26.054 1.00 90.75 248 LEU A N 1
ATOM 2078 C CA . LEU A 1 248 ? -35.833 -15.275 24.859 1.00 90.75 248 LEU A CA 1
ATOM 2079 C C . LEU A 1 248 ? -36.563 -15.931 23.693 1.00 90.75 248 LEU A C 1
ATOM 2081 O O . LEU A 1 248 ? -36.355 -17.101 23.386 1.00 90.75 248 LEU A O 1
ATOM 2085 N N . ASP A 1 249 ? -37.351 -15.129 22.988 1.00 85.94 249 ASP A N 1
ATOM 2086 C CA . ASP A 1 249 ? -37.915 -15.491 21.696 1.00 85.94 249 ASP A CA 1
ATOM 2087 C C . ASP A 1 249 ? -37.468 -14.435 20.680 1.00 85.94 249 ASP A C 1
ATOM 2089 O O . ASP A 1 249 ? -37.697 -13.236 20.897 1.00 85.94 249 ASP A O 1
ATOM 2093 N N . PRO A 1 250 ? -36.759 -14.812 19.606 1.00 88.12 250 PRO A N 1
ATOM 2094 C CA . PRO A 1 250 ? -36.276 -16.158 19.243 1.00 88.12 250 PRO A CA 1
ATOM 2095 C C . PRO A 1 250 ? -35.001 -16.627 19.995 1.00 88.12 250 PRO A C 1
ATOM 2097 O O . PRO A 1 250 ? -34.171 -15.788 20.368 1.00 88.12 250 PRO A O 1
ATOM 2100 N N . PRO A 1 251 ? -34.751 -17.954 20.128 1.00 86.00 251 PRO A N 1
ATOM 2101 C CA . PRO A 1 251 ? -33.601 -18.513 20.864 1.00 86.00 251 PRO A CA 1
ATOM 2102 C C . PRO A 1 251 ? -32.217 -18.062 20.376 1.00 86.00 251 PRO A C 1
ATOM 2104 O O . PRO A 1 251 ? -31.266 -17.997 21.155 1.00 86.00 251 PRO A O 1
ATOM 2107 N N . PHE A 1 252 ? -32.078 -17.687 19.096 1.00 88.12 252 PHE A N 1
ATOM 2108 C CA . PHE A 1 252 ? -30.795 -17.235 18.539 1.00 88.12 252 PHE A CA 1
ATOM 2109 C C . PHE A 1 252 ? -30.234 -15.996 19.244 1.00 88.12 252 PHE A C 1
ATOM 2111 O O . PHE A 1 252 ? -29.039 -15.717 19.138 1.00 88.12 252 PHE A O 1
ATOM 2118 N N . ARG A 1 253 ? -31.077 -15.246 19.961 1.00 88.38 253 ARG A N 1
ATOM 2119 C CA . ARG A 1 253 ? -30.670 -14.057 20.714 1.00 88.38 253 ARG A CA 1
ATOM 2120 C C . ARG A 1 253 ? -29.687 -14.376 21.841 1.00 88.38 253 ARG A C 1
ATOM 2122 O O . ARG A 1 253 ? -28.895 -13.508 22.193 1.00 88.38 253 ARG A O 1
ATOM 2129 N N . LEU A 1 254 ? -29.638 -15.628 22.306 1.00 87.44 254 LEU A N 1
ATOM 2130 C CA . LEU A 1 254 ? -28.588 -16.137 23.198 1.00 87.44 254 LEU A CA 1
ATOM 2131 C C . LEU A 1 254 ? -27.186 -16.157 22.564 1.00 87.44 254 LEU A C 1
ATOM 2133 O O . LEU A 1 254 ? -26.224 -16.514 23.231 1.00 87.44 254 LEU A O 1
ATOM 2137 N N . ARG A 1 255 ? -27.028 -15.815 21.279 1.00 87.19 255 ARG A N 1
ATOM 2138 C CA . ARG A 1 255 ? -25.709 -15.685 20.634 1.00 87.19 255 ARG A CA 1
ATOM 2139 C C . ARG A 1 255 ? -25.145 -14.269 20.686 1.00 87.19 255 ARG A C 1
ATOM 2141 O O . ARG A 1 255 ? -23.990 -14.084 20.312 1.00 87.19 255 ARG A O 1
ATOM 2148 N N . ASP A 1 256 ? -25.933 -13.277 21.104 1.00 89.12 256 ASP A N 1
ATOM 2149 C CA . ASP A 1 256 ? -25.442 -11.909 21.255 1.00 89.12 256 ASP A CA 1
ATOM 2150 C C . ASP A 1 256 ? -24.777 -11.734 22.633 1.00 89.12 256 ASP A C 1
ATOM 2152 O O . ASP A 1 256 ? -25.479 -11.642 23.646 1.00 89.12 256 ASP A O 1
ATOM 2156 N N . PRO A 1 257 ? -23.435 -11.637 22.706 1.00 89.00 257 PRO A N 1
ATOM 2157 C CA . PRO A 1 257 ? -22.742 -11.495 23.981 1.00 89.00 257 PRO A CA 1
ATOM 2158 C C . PRO A 1 257 ? -23.076 -10.174 24.687 1.00 89.00 257 PRO A C 1
ATOM 2160 O O . PRO A 1 257 ? -22.981 -10.101 25.909 1.00 89.00 257 PRO A O 1
ATOM 2163 N N . VAL A 1 258 ? -23.464 -9.128 23.946 1.00 90.62 258 VAL A N 1
ATOM 2164 C CA . VAL A 1 258 ? -23.809 -7.822 24.527 1.00 90.62 258 VAL A CA 1
ATOM 2165 C C . VAL A 1 258 ? -25.167 -7.882 25.223 1.00 90.62 258 VAL A C 1
ATOM 2167 O O . VAL A 1 258 ? -25.341 -7.280 26.283 1.00 90.62 258 VAL A O 1
ATOM 2170 N N . LEU A 1 259 ? -26.121 -8.617 24.645 1.00 91.50 259 LEU A N 1
ATOM 2171 C CA . LEU A 1 259 ? -27.420 -8.864 25.265 1.00 91.50 259 LEU A CA 1
ATOM 2172 C C . LEU A 1 259 ? -27.277 -9.755 26.498 1.00 91.50 259 LEU A C 1
ATOM 2174 O O . LEU A 1 259 ? -27.803 -9.402 27.548 1.00 91.50 259 LEU A O 1
ATOM 2178 N N . ILE A 1 260 ? -26.542 -10.868 26.387 1.00 91.81 260 ILE A N 1
ATOM 2179 C CA . ILE A 1 260 ? -26.306 -11.784 27.514 1.00 91.81 260 ILE A CA 1
ATOM 2180 C C . ILE A 1 260 ? -25.712 -11.021 28.691 1.00 91.81 260 ILE A C 1
ATOM 2182 O O . ILE A 1 260 ? -26.251 -11.081 29.789 1.00 91.81 260 ILE A O 1
ATOM 2186 N N . GLN A 1 261 ? -24.651 -10.247 28.454 1.00 91.62 261 GLN A N 1
ATOM 2187 C CA . GLN A 1 261 ? -24.020 -9.473 29.514 1.00 91.62 261 GLN A CA 1
ATOM 2188 C C . GLN A 1 261 ? -24.990 -8.465 30.141 1.00 91.62 261 GLN A C 1
ATOM 2190 O O . GLN A 1 261 ? -25.025 -8.336 31.357 1.00 91.62 261 GLN A O 1
ATOM 2195 N N . ALA A 1 262 ? -25.819 -7.789 29.342 1.00 92.56 262 ALA A N 1
ATOM 2196 C CA . ALA A 1 262 ? -26.831 -6.878 29.872 1.00 92.56 262 ALA A CA 1
ATOM 2197 C C . ALA A 1 262 ? -27.862 -7.597 30.764 1.00 92.56 262 ALA A C 1
ATOM 2199 O O . ALA A 1 262 ? -28.222 -7.077 31.816 1.00 92.56 262 ALA A O 1
ATOM 2200 N N . LEU A 1 263 ? -28.309 -8.795 30.379 1.00 92.69 263 LEU A N 1
ATOM 2201 C CA . LEU A 1 263 ? -29.238 -9.597 31.181 1.00 92.69 263 LEU A CA 1
ATOM 2202 C C . LEU A 1 263 ? -28.581 -10.131 32.460 1.00 92.69 263 LEU A C 1
ATOM 2204 O O . LEU A 1 263 ? -29.208 -10.103 33.511 1.00 92.69 263 LEU A O 1
ATOM 2208 N N . VAL A 1 264 ? -27.316 -10.555 32.396 1.00 92.00 264 VAL A N 1
ATOM 2209 C CA . VAL A 1 264 ? -26.545 -10.994 33.571 1.00 92.00 264 VAL A CA 1
ATOM 2210 C C . VAL A 1 264 ? -26.380 -9.858 34.576 1.00 92.00 264 VAL A C 1
ATOM 2212 O O . VAL A 1 264 ? -26.672 -10.036 35.757 1.00 92.00 264 VAL A O 1
ATOM 2215 N N . GLU A 1 265 ? -25.959 -8.679 34.119 1.00 90.81 265 GLU A N 1
ATOM 2216 C CA . GLU A 1 265 ? -25.836 -7.496 34.979 1.00 90.81 265 GLU A CA 1
ATOM 2217 C C . GLU A 1 265 ? -27.203 -7.076 35.542 1.00 90.81 265 GLU A C 1
ATOM 2219 O O . GLU A 1 265 ? -27.321 -6.776 36.728 1.00 90.81 265 GLU A O 1
ATOM 2224 N N . GLY A 1 266 ? -28.260 -7.127 34.724 1.00 90.88 266 GLY A N 1
ATOM 2225 C CA . GLY A 1 266 ? -29.630 -6.863 35.169 1.00 90.88 266 GLY A CA 1
ATOM 2226 C C . GLY A 1 266 ? -30.118 -7.841 36.245 1.00 90.88 266 GLY A C 1
ATOM 2227 O O . GLY A 1 266 ? -30.736 -7.420 37.218 1.00 90.88 266 GLY A O 1
ATOM 2228 N N . ALA A 1 267 ? -29.809 -9.134 36.117 1.00 90.38 267 ALA A N 1
ATOM 2229 C CA . ALA A 1 267 ? -30.133 -10.135 37.132 1.00 90.38 267 ALA A CA 1
ATOM 2230 C C . ALA A 1 267 ? -29.379 -9.881 38.435 1.00 90.38 267 ALA A C 1
ATOM 2232 O O . ALA A 1 267 ? -29.981 -9.921 39.504 1.00 90.38 267 ALA A O 1
ATOM 2233 N N . LYS A 1 268 ? -28.073 -9.599 38.356 1.00 89.25 268 LYS A N 1
ATOM 2234 C CA . LYS A 1 268 ? -27.225 -9.380 39.537 1.00 89.25 268 LYS A CA 1
ATOM 2235 C C . LYS A 1 268 ? -27.696 -8.207 40.394 1.00 89.25 268 LYS A C 1
ATOM 2237 O O . LYS A 1 268 ? -27.543 -8.259 41.608 1.00 89.25 268 LYS A O 1
ATOM 2242 N N . LEU A 1 269 ? -28.316 -7.193 39.790 1.00 89.19 269 LEU A N 1
ATOM 2243 C CA . LEU A 1 269 ? -28.886 -6.049 40.509 1.00 89.19 269 LEU A CA 1
ATOM 2244 C C . LEU A 1 269 ? -30.162 -6.377 41.302 1.00 89.19 269 LEU A C 1
ATOM 2246 O O . LEU A 1 269 ? -30.623 -5.532 42.067 1.00 89.19 269 LEU A O 1
ATOM 2250 N N . LEU A 1 270 ? -30.712 -7.591 41.181 1.00 85.69 270 LEU A N 1
ATOM 2251 C CA . LEU A 1 270 ? -31.808 -8.066 42.032 1.00 85.69 270 LEU A CA 1
ATOM 2252 C C . LEU A 1 270 ? -31.457 -8.012 43.525 1.00 85.69 270 LEU A C 1
ATOM 2254 O O . LEU A 1 270 ? -32.341 -7.756 44.342 1.00 85.69 270 LEU A O 1
ATOM 2258 N N . SER A 1 271 ? -30.183 -8.205 43.878 1.00 84.69 271 SER A N 1
ATOM 2259 C CA . SER A 1 271 ? -29.712 -8.133 45.268 1.00 84.69 271 SER A CA 1
ATOM 2260 C C . SER A 1 271 ? -29.993 -6.787 45.937 1.00 84.69 271 SER A C 1
ATOM 2262 O O . SER A 1 271 ? -30.065 -6.721 47.156 1.00 84.69 271 SER A O 1
ATOM 2264 N N . LEU A 1 272 ? -30.221 -5.721 45.162 1.00 82.19 272 LEU A N 1
ATOM 2265 C CA . LEU A 1 272 ? -30.573 -4.402 45.691 1.00 82.19 272 LEU A CA 1
ATOM 2266 C C . LEU A 1 272 ? -32.053 -4.266 46.080 1.00 82.19 272 LEU A C 1
ATOM 2268 O O . LEU A 1 272 ? -32.404 -3.314 46.772 1.00 82.19 272 LEU A O 1
ATOM 2272 N N . TYR A 1 273 ? -32.920 -5.176 45.626 1.00 79.19 273 TYR A N 1
ATOM 2273 C CA . TYR A 1 273 ? -34.351 -5.175 45.959 1.00 79.19 273 TYR A CA 1
ATOM 2274 C C . TYR A 1 273 ? -34.734 -6.234 46.991 1.00 79.19 273 TYR A C 1
ATOM 2276 O O . TYR A 1 273 ? -35.741 -6.070 47.676 1.00 79.19 273 TYR A O 1
ATOM 2284 N N . VAL A 1 274 ? -33.995 -7.344 47.058 1.00 78.75 274 VAL A N 1
ATOM 2285 C CA . VAL A 1 274 ? -34.368 -8.515 47.858 1.00 78.75 274 VAL A CA 1
ATOM 2286 C C . VAL A 1 274 ? -33.180 -8.934 48.714 1.00 78.75 274 VAL A C 1
ATOM 2288 O O . VAL A 1 274 ? -32.202 -9.463 48.193 1.00 78.75 274 VAL A O 1
ATOM 2291 N N . GLU A 1 275 ? -33.288 -8.743 50.031 1.00 76.69 275 GLU A N 1
ATOM 2292 C CA . GLU A 1 275 ? -32.271 -9.221 50.979 1.00 76.69 275 GLU A CA 1
ATOM 2293 C C . GLU A 1 275 ? -32.200 -10.755 50.982 1.00 76.69 275 GLU A C 1
ATOM 2295 O O . GLU A 1 275 ? -31.116 -11.318 51.041 1.00 76.69 275 GLU A O 1
ATOM 2300 N N . GLY A 1 276 ? -33.336 -11.451 50.875 1.00 73.62 276 GLY A N 1
ATOM 2301 C CA . GLY A 1 276 ? -33.414 -12.912 50.828 1.00 73.62 276 GLY A CA 1
ATOM 2302 C C . GLY A 1 276 ? -34.845 -13.426 50.695 1.00 73.62 276 GLY A C 1
ATOM 2303 O O . GLY A 1 276 ? -35.790 -12.639 50.634 1.00 73.62 276 GLY A O 1
ATOM 2304 N N . PHE A 1 277 ? -35.002 -14.749 50.668 1.00 74.38 277 PHE A N 1
ATOM 2305 C CA . PHE A 1 277 ? -36.304 -15.421 50.607 1.00 74.38 277 PHE A CA 1
ATOM 2306 C C . PHE A 1 277 ? -36.527 -16.281 51.859 1.00 74.38 277 PHE A C 1
ATOM 2308 O O . PHE A 1 277 ? -35.571 -16.790 52.437 1.00 74.38 277 PHE A O 1
ATOM 2315 N N . GLU A 1 278 ? -37.781 -16.444 52.287 1.00 67.00 278 GLU A N 1
ATOM 2316 C CA . GLU A 1 278 ? -38.128 -17.380 53.366 1.00 67.00 278 GLU A CA 1
ATOM 2317 C C . GLU A 1 278 ? -37.847 -18.834 52.941 1.00 67.00 278 GLU A C 1
ATOM 2319 O O . GLU A 1 278 ? -38.101 -19.195 51.791 1.00 67.00 278 GLU A O 1
ATOM 2324 N N . GLU A 1 279 ? -37.412 -19.694 53.873 1.00 59.56 279 GLU A N 1
ATOM 2325 C CA . GLU A 1 279 ? -37.131 -21.128 53.622 1.00 59.56 279 GLU A CA 1
ATOM 2326 C C . GLU A 1 279 ? -38.330 -21.868 52.985 1.00 59.56 279 GLU A C 1
ATOM 2328 O O . GLU A 1 279 ? -38.172 -22.810 52.213 1.00 59.56 279 GLU A O 1
ATOM 2333 N N . SER A 1 280 ? -39.561 -21.405 53.234 1.00 59.25 280 SER A N 1
ATOM 2334 C CA . SER A 1 280 ? -40.797 -21.982 52.679 1.00 59.25 280 SER A CA 1
ATOM 2335 C C . SER A 1 280 ? -40.996 -21.752 51.164 1.00 59.25 280 SER A C 1
ATOM 2337 O O . SER A 1 280 ? -41.877 -22.376 50.543 1.00 59.25 280 SER A O 1
ATOM 2339 N N . ALA A 1 281 ? -40.200 -20.858 50.565 1.00 60.41 281 ALA A N 1
ATOM 2340 C CA . ALA A 1 281 ? -40.276 -20.458 49.162 1.00 60.41 281 ALA A CA 1
ATOM 2341 C C . ALA A 1 281 ? -39.339 -21.257 48.235 1.00 60.41 281 ALA A C 1
ATOM 2343 O O . ALA A 1 281 ? -39.413 -21.082 47.017 1.00 60.41 281 ALA A O 1
ATOM 2344 N N . GLU A 1 282 ? -38.489 -22.138 48.772 1.00 59.94 282 GLU A N 1
ATOM 2345 C CA . GLU A 1 282 ? -37.497 -22.903 48.006 1.00 59.94 282 GLU A CA 1
ATOM 2346 C C . GLU A 1 282 ? -38.095 -23.639 46.794 1.00 59.94 282 GLU A C 1
ATOM 2348 O O . GLU A 1 282 ? -39.124 -24.317 46.877 1.00 59.94 282 GLU A O 1
ATOM 2353 N N . GLY A 1 283 ? -37.459 -23.475 45.628 1.00 60.94 283 GLY A N 1
ATOM 2354 C CA . GLY A 1 283 ? -37.875 -24.102 44.369 1.00 60.94 283 GLY A CA 1
ATOM 2355 C C . GLY A 1 283 ? -39.178 -23.568 43.754 1.00 60.94 283 GLY A C 1
ATOM 2356 O O . GLY A 1 283 ? -39.491 -23.912 42.610 1.00 60.94 283 GLY A O 1
ATOM 2357 N N . LYS A 1 284 ? -39.934 -22.709 44.450 1.00 66.19 284 LYS A N 1
ATOM 2358 C CA . LYS A 1 284 ? -41.151 -22.077 43.917 1.00 66.19 284 LYS A CA 1
ATOM 2359 C C . LYS A 1 284 ? -40.792 -20.796 43.167 1.00 66.19 284 LYS A C 1
ATOM 2361 O O . LYS A 1 284 ? -39.916 -20.047 43.576 1.00 66.19 284 LYS A O 1
ATOM 2366 N N . GLN A 1 285 ? -41.479 -20.515 42.061 1.00 67.44 285 GLN A N 1
ATOM 2367 C CA . GLN A 1 285 ? -41.316 -19.233 41.366 1.00 67.44 285 GLN A CA 1
ATOM 2368 C C . GLN A 1 285 ? -41.869 -18.114 42.253 1.00 67.44 285 GLN A C 1
ATOM 2370 O O . GLN A 1 285 ? -43.075 -18.058 42.486 1.00 67.44 285 GLN A O 1
ATOM 2375 N N . VAL A 1 286 ? -40.995 -17.237 42.750 1.00 70.62 286 VAL A N 1
ATOM 2376 C CA . VAL A 1 286 ? -41.392 -16.142 43.655 1.00 70.62 286 VAL A CA 1
ATOM 2377 C C . VAL A 1 286 ? -41.839 -14.916 42.862 1.00 70.62 286 VAL A C 1
ATOM 2379 O O . VAL A 1 286 ? -42.699 -14.158 43.303 1.00 70.62 286 VAL A O 1
ATOM 2382 N N . LEU A 1 287 ? -41.298 -14.739 41.655 1.00 75.56 287 LEU A N 1
ATOM 2383 C CA . LEU A 1 287 ? -41.663 -13.645 40.766 1.00 75.56 287 LEU A CA 1
ATOM 2384 C C . LEU A 1 287 ? -41.661 -14.124 39.318 1.00 75.56 287 LEU A C 1
ATOM 2386 O O . LEU A 1 287 ? -40.670 -14.678 38.844 1.00 75.56 287 LEU A O 1
ATOM 2390 N N . VAL A 1 288 ? -42.777 -13.900 38.623 1.00 76.50 288 VAL A N 1
ATOM 2391 C CA . VAL A 1 288 ? -42.940 -14.199 37.198 1.00 76.50 288 VAL A CA 1
ATOM 2392 C C . VAL A 1 288 ? -43.438 -12.946 36.501 1.00 76.50 288 VAL A C 1
ATOM 2394 O O . VAL A 1 288 ? -44.528 -12.455 36.796 1.00 76.50 288 VAL A O 1
ATOM 2397 N N . VAL A 1 289 ? -42.655 -12.457 35.546 1.00 77.19 289 VAL A N 1
ATOM 2398 C CA . VAL A 1 289 ? -43.097 -11.439 34.595 1.00 77.19 289 VAL A CA 1
ATOM 2399 C C . VAL A 1 289 ? -43.289 -12.130 33.251 1.00 77.19 289 VAL A C 1
ATOM 2401 O O . VAL A 1 289 ? -42.319 -12.427 32.547 1.00 77.19 289 VAL A O 1
ATOM 2404 N N . GLY A 1 290 ? -44.548 -12.467 32.960 1.00 69.38 290 GLY A N 1
ATOM 2405 C CA . GLY A 1 290 ? -45.002 -13.104 31.719 1.00 69.38 290 GLY A CA 1
ATOM 2406 C C . GLY A 1 290 ? -45.338 -12.101 30.640 1.00 69.38 290 GLY A C 1
ATOM 2407 O O . GLY A 1 290 ? -45.564 -10.913 30.960 1.00 69.38 290 GLY A O 1
#